Protein AF-A0A812IFV8-F1 (afdb_monomer)

Radius of gyration: 37.27 Å; Cα contacts (8 Å, |Δi|>4): 83; chains: 1; bounding box: 94×54×98 Å

Secondary structure (DSSP, 8-state):
-HHHHHHHHHHHHHHHHHHHHHHHHHHHHHHHHHHHHHHHHHHHHHHHHHHHHHHHHHHHHHHHHHHHHHHHHHHHHHHH-PPPTTTS-HHHHHHHHHHHHHHHHHHHHHHHHHHHHHHHHHHHHHHIIIII----PPPHHHHHHHS--THHHHTS-HHHHT--HHHHHHHHHHHHHHHHHHHTTS-----------S-------TTGGGTTPPP--------------HHHHHHHHHHHHHHHHHHHHHHHHHHHH-

pLDDT: mean 75.64, std 19.58, range [31.05, 96.69]

Foldseek 3Di:
DVVVVVVVVVVLLVVLLVVVVVVLVVLLVVLVVVLVVQQVVLVVVLVVLVVVLVVQLVVLVVVLVVLVVVLVVLVCCLPPVQDDPVPDPPVVSVVSNVVSVVSNVVSVVSNVVSVVSNVVSVVVSVCCVPPPSDRPDDDPVSVVSSPDDSVVLVVDDPVSSRDDPVVVVVVVVVCVVVVVVVCVVDDDDDDDDDDDPDPDPDDDDPVVVVPPDDDDDDDDDDDDDPPPPVVVVVVVVVVVVVVVVVVVVVVVVVVVVD

Sequence (258 aa):
MEFLAAGVGAGLLNYNRKNFMFDKEQYRERAYFSQEMKVSKYELYREDIKDLMDLTVSKMDVYMVINVLQLLFCVMLFTEGMPKPRTTPLWLHWILAASSGSAVLYFVLSIWLGMHASIAAHSFGVRLLTQFVRLPVPNLQQIHTAAAKAKDYEALSLTDMLRIPVLQQQFRKLTATLGNLSFENRAEDTTGLDDSFLPEVYVPSLEETAALRPCTETGARFVASRSFDWMFFVSRHIQLYRELQANWQAWVLFALVY

Structure (mmCIF, N/CA/C/O backbone):
data_AF-A0A812IFV8-F1
#
_entry.id   AF-A0A812IFV8-F1
#
loop_
_atom_site.group_PDB
_atom_site.id
_atom_site.type_symbol
_atom_site.label_atom_id
_atom_site.label_alt_id
_atom_site.label_comp_id
_atom_site.label_asym_id
_atom_site.label_entity_id
_atom_site.label_seq_id
_atom_site.pdbx_PDB_ins_code
_atom_site.Cartn_x
_atom_site.Cartn_y
_atom_site.Cartn_z
_atom_site.occupancy
_atom_site.B_iso_or_equiv
_atom_site.auth_seq_id
_atom_site.auth_comp_id
_atom_site.auth_asym_id
_atom_site.auth_atom_id
_atom_site.pdbx_PDB_model_num
ATOM 1 N N . MET A 1 1 ? -54.825 -4.359 54.520 1.00 51.94 1 MET A N 1
ATOM 2 C CA . MET A 1 1 ? -53.933 -3.334 53.929 1.00 51.94 1 MET A CA 1
ATOM 3 C C . MET A 1 1 ? -52.544 -3.887 53.601 1.00 51.94 1 MET A C 1
ATOM 5 O O . MET A 1 1 ? -52.026 -3.538 52.552 1.00 51.94 1 MET A O 1
ATOM 9 N N . GLU A 1 2 ? -51.969 -4.802 54.393 1.00 47.66 2 GLU A N 1
ATOM 10 C CA . GLU A 1 2 ? -50.615 -5.338 54.122 1.00 47.66 2 GLU A CA 1
ATOM 11 C C . GLU A 1 2 ? -50.492 -6.218 52.860 1.00 47.66 2 GLU A C 1
ATOM 13 O O . GLU A 1 2 ? -49.498 -6.130 52.145 1.00 47.66 2 GLU A O 1
ATOM 18 N N . PHE A 1 3 ? -51.529 -6.982 52.492 1.00 51.59 3 PHE A N 1
ATOM 19 C CA . PHE A 1 3 ? -51.512 -7.801 51.266 1.00 51.59 3 PHE A CA 1
ATOM 20 C C . PHE A 1 3 ? -51.517 -6.983 49.960 1.00 51.59 3 PHE A C 1
ATOM 22 O O . PHE A 1 3 ? -50.955 -7.423 48.959 1.00 51.59 3 PHE A O 1
ATOM 29 N N . LEU A 1 4 ? -52.098 -5.775 49.963 1.00 54.66 4 LEU A N 1
ATOM 30 C CA . LEU A 1 4 ? -52.067 -4.875 48.801 1.00 54.66 4 LEU A CA 1
ATOM 31 C C . LEU A 1 4 ? -50.695 -4.206 48.646 1.00 54.66 4 LEU A C 1
ATOM 33 O O . LEU A 1 4 ? -50.196 -4.090 47.529 1.00 54.66 4 LEU A O 1
ATOM 37 N N . ALA A 1 5 ? -50.052 -3.835 49.757 1.00 57.53 5 ALA A N 1
ATOM 38 C CA . ALA A 1 5 ? -48.701 -3.275 49.743 1.00 57.53 5 ALA A CA 1
ATOM 39 C C . ALA A 1 5 ? -47.662 -4.293 49.232 1.00 57.53 5 ALA A C 1
ATOM 41 O O . ALA A 1 5 ? -46.805 -3.942 48.420 1.00 57.53 5 ALA A O 1
ATOM 42 N N . ALA A 1 6 ? -47.786 -5.565 49.630 1.00 59.19 6 ALA A N 1
ATOM 43 C CA . ALA A 1 6 ? -46.912 -6.640 49.156 1.00 59.19 6 ALA A CA 1
ATOM 44 C C . ALA A 1 6 ? -47.054 -6.900 47.640 1.00 59.19 6 ALA A C 1
ATOM 46 O O . ALA A 1 6 ? -46.050 -7.065 46.945 1.00 59.19 6 ALA A O 1
ATOM 47 N N . GLY A 1 7 ? -48.283 -6.873 47.105 1.00 63.25 7 GLY A N 1
ATOM 48 C CA . GLY A 1 7 ? -48.540 -7.048 45.669 1.00 63.25 7 GLY A CA 1
ATOM 49 C C . GLY A 1 7 ? -47.989 -5.906 44.804 1.00 63.25 7 GLY A C 1
ATOM 50 O O . GLY A 1 7 ? -47.388 -6.154 43.757 1.00 63.25 7 GLY A O 1
ATOM 51 N N . VAL A 1 8 ? -48.123 -4.657 45.265 1.00 68.00 8 VAL A N 1
ATOM 52 C CA . VAL A 1 8 ? -47.574 -3.475 44.572 1.00 68.00 8 VAL A CA 1
ATOM 53 C C . VAL A 1 8 ? -46.041 -3.469 44.619 1.00 68.00 8 VAL A C 1
ATOM 55 O O . VAL A 1 8 ? -45.400 -3.201 43.602 1.00 68.00 8 VAL A O 1
ATOM 58 N N . GLY A 1 9 ? -45.440 -3.840 45.756 1.00 69.50 9 GLY A N 1
ATOM 59 C CA . GLY A 1 9 ? -43.985 -3.959 45.896 1.00 69.50 9 GLY A CA 1
ATOM 60 C C . GLY A 1 9 ? -43.378 -5.029 44.980 1.00 69.50 9 GLY A C 1
ATOM 61 O O . GLY A 1 9 ? -42.390 -4.769 44.291 1.00 69.50 9 GLY A O 1
ATOM 62 N N . ALA A 1 10 ? -44.008 -6.204 44.893 1.00 73.81 10 ALA A N 1
ATOM 63 C CA . ALA A 1 10 ? -43.576 -7.270 43.987 1.00 73.81 10 ALA A CA 1
ATOM 64 C C . ALA A 1 10 ? -43.695 -6.869 42.503 1.00 73.81 10 ALA A C 1
ATOM 66 O O . ALA A 1 10 ? -42.818 -7.192 41.696 1.00 73.81 10 ALA A O 1
ATOM 67 N N . GLY A 1 11 ? -44.748 -6.127 42.141 1.00 79.00 11 GLY A N 1
ATOM 68 C CA . GLY A 1 11 ? -44.934 -5.593 40.790 1.00 79.00 11 GLY A CA 1
ATOM 69 C C . GLY A 1 11 ? -43.858 -4.577 40.390 1.00 79.00 11 GLY A C 1
ATOM 70 O O . GLY A 1 11 ? -43.295 -4.679 39.297 1.00 79.00 11 GLY A O 1
ATOM 71 N N . LEU A 1 12 ? -43.518 -3.647 41.289 1.00 77.31 12 LEU A N 1
ATOM 72 C CA . LEU A 1 12 ? -42.479 -2.632 41.064 1.00 77.31 12 LEU A CA 1
ATOM 73 C C . LEU A 1 12 ? -41.084 -3.249 40.894 1.00 77.31 12 LEU A C 1
ATOM 75 O O . LEU A 1 12 ? -40.346 -2.866 39.985 1.00 77.31 12 LEU A O 1
ATOM 79 N N . LEU A 1 13 ? -40.739 -4.248 41.710 1.00 80.94 13 LEU A N 1
ATOM 80 C CA . LEU A 1 13 ? -39.471 -4.973 41.581 1.00 80.94 13 LEU A CA 1
ATOM 81 C C . LEU A 1 13 ? -39.377 -5.735 40.252 1.00 80.94 13 LEU A C 1
ATOM 83 O O . LEU A 1 13 ? -38.337 -5.714 39.594 1.00 80.94 13 LEU A O 1
ATOM 87 N N . ASN A 1 14 ? -40.467 -6.375 39.817 1.00 83.69 14 ASN A N 1
ATOM 88 C CA . ASN A 1 14 ? -40.501 -7.080 38.534 1.00 83.69 14 ASN A CA 1
ATOM 89 C C . ASN A 1 14 ? -40.349 -6.107 37.351 1.00 83.69 14 ASN A C 1
ATOM 91 O O . ASN A 1 14 ? -39.604 -6.388 36.411 1.00 83.69 14 ASN A O 1
ATOM 95 N N . TYR A 1 15 ? -40.991 -4.939 37.426 1.00 84.38 15 TYR A N 1
ATOM 96 C CA . TYR A 1 15 ? -40.836 -3.875 36.436 1.00 84.38 15 TYR A CA 1
ATOM 97 C C . TYR A 1 15 ? -39.382 -3.386 36.339 1.00 84.38 15 TYR A C 1
ATOM 99 O O . TYR A 1 15 ? -38.802 -3.405 35.252 1.00 84.38 15 TYR A O 1
ATOM 107 N N . ASN 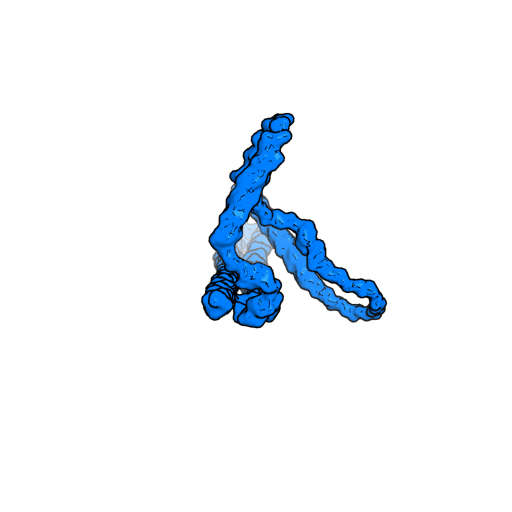A 1 16 ? -38.755 -3.039 37.468 1.00 84.38 16 ASN A N 1
ATOM 108 C CA . ASN A 1 16 ? -37.375 -2.544 37.481 1.00 84.38 16 ASN A CA 1
ATOM 109 C C . ASN A 1 16 ? -36.371 -3.597 37.008 1.00 84.38 16 ASN A C 1
ATOM 111 O O . ASN A 1 16 ? -35.454 -3.276 36.252 1.00 84.38 16 ASN A O 1
ATOM 115 N N . ARG A 1 17 ? -36.572 -4.867 37.380 1.00 84.44 17 ARG A N 1
ATOM 116 C CA . ARG A 1 17 ? -35.750 -5.976 36.88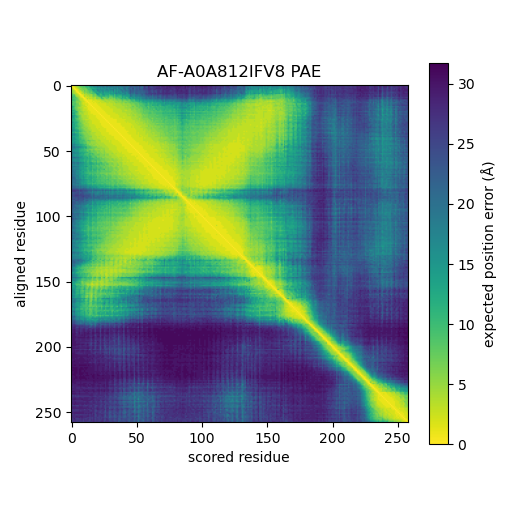2 1.00 84.44 17 ARG A CA 1
ATOM 117 C C . ARG A 1 17 ? -35.870 -6.135 35.367 1.00 84.44 17 ARG A C 1
ATOM 119 O O . ARG A 1 17 ? -34.855 -6.311 34.701 1.00 84.44 17 ARG A O 1
ATOM 126 N N . LYS A 1 18 ? -37.085 -6.069 34.810 1.00 86.81 18 LYS A N 1
ATOM 127 C CA . LYS A 1 18 ? -37.299 -6.136 33.353 1.00 86.81 18 LYS A CA 1
ATOM 128 C C . LYS A 1 18 ? -36.655 -4.955 32.630 1.00 86.81 18 LYS A C 1
ATOM 130 O O . LYS A 1 18 ? -35.997 -5.176 31.619 1.00 86.81 18 LYS A O 1
ATOM 135 N N . ASN A 1 19 ? -36.783 -3.740 33.167 1.00 86.38 19 ASN A N 1
ATOM 136 C CA . ASN A 1 19 ? -36.158 -2.556 32.578 1.00 86.38 19 ASN A CA 1
ATOM 137 C C . ASN A 1 19 ? -34.628 -2.657 32.593 1.00 86.38 19 ASN A C 1
ATOM 139 O O . ASN A 1 19 ? -33.988 -2.409 31.581 1.00 86.38 19 ASN A O 1
ATOM 143 N N . PHE A 1 20 ? -34.042 -3.109 33.704 1.00 85.62 20 PHE A N 1
ATOM 144 C CA . PHE A 1 20 ? -32.600 -3.342 33.781 1.00 85.62 20 PHE A CA 1
ATOM 145 C C . PHE A 1 20 ? -32.120 -4.364 32.744 1.00 85.62 20 PHE A C 1
ATOM 147 O O . PHE A 1 20 ? -31.100 -4.152 32.091 1.00 85.62 20 PHE A O 1
ATOM 154 N N . MET A 1 21 ? -32.850 -5.471 32.576 1.00 86.94 21 MET A N 1
ATOM 155 C CA . MET A 1 21 ? -32.509 -6.484 31.572 1.00 86.94 21 MET A CA 1
ATOM 156 C C . MET A 1 21 ? -32.595 -5.927 30.150 1.00 86.94 21 MET A C 1
ATOM 158 O O . MET A 1 21 ? -31.712 -6.206 29.344 1.00 86.94 21 MET A O 1
ATOM 162 N N . PHE A 1 22 ? -33.606 -5.105 29.868 1.00 89.50 22 PHE A N 1
ATOM 163 C CA . PHE A 1 22 ? -33.758 -4.421 28.587 1.00 89.50 22 PHE A CA 1
ATOM 164 C C . PHE A 1 22 ? -32.599 -3.449 28.309 1.00 89.50 22 PHE A C 1
ATOM 166 O O . PHE A 1 22 ? -31.978 -3.516 27.249 1.00 89.50 22 PHE A O 1
ATOM 173 N N . ASP A 1 23 ? -32.224 -2.616 29.284 1.00 87.94 23 ASP A N 1
ATOM 174 C CA . ASP A 1 23 ? -31.087 -1.692 29.156 1.00 87.94 23 ASP A CA 1
ATOM 175 C C . ASP A 1 23 ? -29.765 -2.450 28.924 1.00 87.94 23 ASP A C 1
ATOM 177 O O . ASP A 1 23 ? -28.920 -2.046 28.117 1.00 87.94 23 ASP A O 1
ATOM 181 N N . LYS A 1 24 ? -29.578 -3.589 29.605 1.00 87.31 24 LYS A N 1
ATOM 182 C CA . LYS A 1 24 ? -28.405 -4.459 29.423 1.00 87.31 24 LYS A CA 1
ATOM 183 C C . LYS A 1 24 ? -28.374 -5.128 28.053 1.00 87.31 24 LYS A C 1
ATOM 185 O O . LYS A 1 24 ? -27.292 -5.263 27.480 1.00 87.31 24 LYS A O 1
ATOM 190 N N . GLU A 1 25 ? -29.523 -5.528 27.521 1.00 89.38 25 GLU A N 1
ATOM 191 C CA . GLU A 1 25 ? -29.633 -6.071 26.168 1.00 89.38 25 GLU A CA 1
ATOM 192 C C . GLU A 1 25 ? -29.242 -5.029 25.113 1.00 89.38 25 GLU A C 1
ATOM 194 O O . GLU A 1 25 ? -28.396 -5.321 24.266 1.00 89.38 25 GLU A O 1
ATOM 199 N N . GLN A 1 26 ? -29.719 -3.787 25.244 1.00 90.50 26 GLN A N 1
ATOM 200 C CA . GLN A 1 26 ? -29.304 -2.686 24.367 1.00 90.50 26 GLN A CA 1
ATOM 201 C C . GLN A 1 26 ? -27.802 -2.389 24.459 1.00 90.50 26 GLN A C 1
ATOM 203 O O . GLN A 1 26 ? -27.147 -2.132 23.447 1.00 90.50 26 GLN A O 1
ATOM 208 N N . TYR A 1 27 ? -27.227 -2.417 25.666 1.00 88.69 27 TYR A N 1
ATOM 209 C CA . TYR A 1 27 ? -25.784 -2.232 25.840 1.00 88.69 27 TYR A CA 1
ATOM 210 C C . TYR A 1 27 ? -24.984 -3.335 25.135 1.00 88.69 27 TYR A C 1
ATOM 212 O O . TYR A 1 27 ? -23.992 -3.051 24.460 1.00 88.69 27 TYR A O 1
ATOM 220 N N . ARG A 1 28 ? -25.437 -4.588 25.253 1.00 87.62 28 ARG A N 1
ATOM 221 C CA . ARG A 1 28 ? -24.835 -5.739 24.573 1.00 87.62 28 ARG A CA 1
ATOM 222 C C . ARG A 1 28 ? -24.892 -5.579 23.051 1.00 87.62 28 ARG A C 1
ATOM 224 O O . ARG A 1 28 ? -23.875 -5.782 22.395 1.00 87.62 28 ARG A O 1
ATOM 231 N N . GLU A 1 29 ? -26.033 -5.177 22.494 1.00 91.62 29 GLU A N 1
ATOM 232 C CA . GLU A 1 29 ? -26.167 -4.901 21.055 1.00 91.62 29 GLU A CA 1
ATOM 233 C C . GLU A 1 29 ? -25.214 -3.797 20.591 1.00 91.62 29 GLU A C 1
ATOM 235 O O . GLU A 1 29 ? -24.474 -3.986 19.627 1.00 91.62 29 GLU A O 1
ATOM 240 N N . ARG A 1 30 ? -25.137 -2.674 21.318 1.00 91.12 30 ARG A N 1
ATOM 241 C CA . ARG A 1 30 ? -24.173 -1.600 21.014 1.00 91.12 30 ARG A CA 1
ATOM 242 C C . ARG A 1 30 ? -22.726 -2.092 21.043 1.00 91.12 30 ARG A C 1
ATOM 244 O O . ARG A 1 30 ? -21.924 -1.672 20.209 1.00 91.12 30 ARG A O 1
ATOM 251 N N . ALA A 1 31 ? -22.380 -2.974 21.982 1.00 88.62 31 ALA A N 1
ATOM 252 C CA . ALA A 1 31 ? -21.048 -3.564 22.056 1.00 88.62 31 ALA A CA 1
ATOM 253 C C . ALA A 1 31 ? -20.747 -4.454 20.836 1.00 88.62 31 ALA A C 1
ATOM 255 O O . ALA A 1 31 ? -19.646 -4.366 20.288 1.00 88.62 31 ALA A O 1
ATOM 256 N N . TYR A 1 32 ? -21.721 -5.247 20.371 1.00 90.50 32 TYR A N 1
ATOM 257 C CA . TYR A 1 32 ? -21.589 -6.029 19.138 1.00 90.50 32 TYR A CA 1
ATOM 258 C C . TYR A 1 32 ? -21.419 -5.136 17.909 1.00 90.50 32 TYR A C 1
ATOM 260 O O . TYR A 1 32 ? -20.455 -5.329 17.173 1.00 90.50 32 TYR A O 1
ATOM 268 N N . PHE A 1 33 ? -22.254 -4.106 17.746 1.00 93.44 33 PHE A N 1
ATOM 269 C CA . PHE A 1 33 ? -22.117 -3.152 16.640 1.00 93.44 33 PHE A CA 1
ATOM 270 C C . PHE A 1 33 ? -20.767 -2.426 16.657 1.00 93.44 33 PHE A C 1
ATOM 272 O O . PHE A 1 33 ? -20.126 -2.265 15.621 1.00 93.44 33 PHE A O 1
ATOM 279 N N . SER A 1 34 ? -20.278 -2.024 17.835 1.00 90.31 34 SER A N 1
ATOM 280 C CA . SER A 1 34 ? -18.948 -1.413 17.954 1.00 90.31 34 SER A CA 1
ATOM 281 C C . SER A 1 34 ? -17.838 -2.372 17.516 1.00 90.31 34 SER A C 1
ATOM 283 O O . SER A 1 34 ? -16.873 -1.956 16.873 1.00 90.31 34 SER A O 1
ATOM 285 N N . GLN A 1 35 ? -17.962 -3.657 17.851 1.00 91.31 35 GLN A N 1
ATOM 286 C CA . GLN A 1 35 ? -16.998 -4.673 17.446 1.00 91.31 35 GLN A CA 1
ATOM 287 C C . GLN A 1 35 ? -17.065 -4.952 15.939 1.00 91.31 35 GLN A C 1
ATOM 289 O O . GLN A 1 35 ? -16.020 -5.066 15.301 1.00 91.31 35 GLN A O 1
ATOM 294 N N . GLU A 1 36 ? -18.264 -4.993 15.366 1.00 93.44 36 GLU A N 1
ATOM 295 C CA . GLU A 1 36 ? -18.489 -5.143 13.928 1.00 93.44 36 GLU A CA 1
ATOM 296 C C . GLU A 1 36 ? -17.885 -3.974 13.138 1.00 93.44 36 GLU A C 1
ATOM 298 O O . GLU A 1 36 ? -17.104 -4.198 12.213 1.00 93.44 36 GLU A O 1
ATOM 303 N N . MET A 1 37 ? -18.114 -2.727 13.570 1.00 93.38 37 MET A N 1
ATOM 304 C CA . MET A 1 37 ? -17.484 -1.552 12.952 1.00 93.38 37 MET A CA 1
ATOM 305 C C . MET A 1 37 ? -15.954 -1.609 13.007 1.00 93.38 37 MET A C 1
ATOM 307 O O . MET A 1 37 ? -15.284 -1.200 12.057 1.00 93.38 37 MET A O 1
ATOM 311 N N . LYS A 1 38 ? -15.375 -2.122 14.103 1.00 91.38 38 LYS A N 1
ATOM 312 C CA . LYS A 1 38 ? -13.922 -2.325 14.182 1.00 91.38 38 LYS A CA 1
ATOM 313 C C . LYS A 1 38 ? -13.472 -3.341 13.141 1.00 91.38 38 LYS A C 1
ATOM 315 O O . LYS A 1 38 ? -12.541 -3.041 12.407 1.00 91.38 38 LYS A O 1
ATOM 320 N N . VAL A 1 39 ? -14.119 -4.504 13.052 1.00 92.88 39 VAL A N 1
ATOM 321 C CA . VAL A 1 39 ? -13.767 -5.538 12.063 1.00 92.88 39 VAL A CA 1
ATOM 322 C C . VAL A 1 39 ? -13.850 -4.984 10.640 1.00 92.88 39 VAL A C 1
ATOM 324 O O . VAL A 1 39 ? -12.860 -5.072 9.918 1.00 92.88 39 VAL A O 1
ATOM 327 N N . SER A 1 40 ? -14.947 -4.308 10.288 1.00 94.06 40 SER A N 1
ATOM 328 C CA . SER A 1 40 ? -15.123 -3.677 8.972 1.00 94.06 40 SER A CA 1
ATOM 329 C C . SER A 1 40 ? -14.022 -2.651 8.659 1.00 94.06 40 SER A C 1
ATOM 331 O O . SER A 1 40 ? -13.452 -2.649 7.569 1.00 94.06 40 SER A O 1
ATOM 333 N N . LYS A 1 41 ? -13.611 -1.836 9.641 1.00 92.69 41 LYS A N 1
ATOM 334 C CA . LYS A 1 41 ? -12.470 -0.918 9.478 1.00 92.69 41 LYS A CA 1
ATOM 335 C C . LYS A 1 41 ? -11.162 -1.655 9.162 1.00 92.69 41 LYS A C 1
ATOM 337 O O . LYS A 1 41 ? -10.363 -1.171 8.362 1.00 92.69 41 LYS A O 1
ATOM 342 N N . TYR A 1 42 ? -10.915 -2.798 9.799 1.00 92.19 42 TYR A N 1
ATOM 343 C CA . TYR A 1 42 ? -9.723 -3.599 9.515 1.00 92.19 42 TYR A CA 1
ATOM 344 C C . TYR A 1 42 ? -9.788 -4.276 8.146 1.00 92.19 42 TYR A C 1
ATOM 346 O O . TYR A 1 42 ? -8.744 -4.438 7.522 1.00 92.19 42 TYR A O 1
ATOM 354 N N . GLU A 1 43 ? -10.971 -4.653 7.665 1.00 92.88 43 GLU A N 1
ATOM 355 C CA . GLU A 1 43 ? -11.152 -5.174 6.305 1.00 92.88 43 GLU A CA 1
ATOM 356 C C . GLU A 1 43 ? -10.802 -4.116 5.257 1.00 92.88 43 GLU A C 1
ATOM 358 O O . GLU A 1 43 ? -9.949 -4.381 4.410 1.00 92.88 43 GLU A O 1
ATOM 363 N N . LEU A 1 44 ? -11.334 -2.897 5.405 1.00 94.38 44 LEU A N 1
ATOM 364 C CA . LEU A 1 44 ? -10.983 -1.753 4.554 1.00 94.38 44 LEU A CA 1
ATOM 365 C C . LEU A 1 44 ? -9.472 -1.487 4.549 1.00 94.38 44 LEU A C 1
ATOM 367 O O . LEU A 1 44 ? -8.875 -1.274 3.501 1.00 94.38 44 LEU A O 1
ATOM 371 N N . TYR A 1 45 ? -8.819 -1.566 5.712 1.00 93.69 45 TYR A N 1
ATOM 372 C CA . TYR A 1 45 ? -7.370 -1.371 5.794 1.00 93.69 45 TYR A CA 1
ATOM 373 C C . TYR A 1 45 ? -6.570 -2.452 5.044 1.00 93.69 45 TYR A C 1
ATOM 375 O O . TYR A 1 45 ? -5.492 -2.180 4.519 1.00 93.69 45 TYR A O 1
ATOM 383 N N . ARG A 1 46 ? -7.072 -3.692 4.979 1.00 93.81 46 ARG A N 1
ATOM 384 C CA . ARG A 1 46 ? -6.417 -4.767 4.210 1.00 93.81 46 ARG A CA 1
ATOM 385 C C . ARG A 1 46 ? -6.544 -4.559 2.714 1.00 93.81 46 ARG A C 1
ATOM 387 O O . ARG A 1 46 ? -5.615 -4.925 1.999 1.00 93.81 46 ARG A O 1
ATOM 394 N N . GLU A 1 47 ? -7.689 -4.065 2.269 1.00 95.56 47 GLU A N 1
ATOM 395 C CA . GLU A 1 47 ? -7.934 -3.728 0.870 1.00 95.56 47 GLU A CA 1
ATOM 396 C C . GLU A 1 47 ? -7.016 -2.583 0.436 1.00 95.56 47 GLU A C 1
ATOM 398 O O . GLU A 1 47 ? -6.220 -2.766 -0.476 1.00 95.56 47 GLU A O 1
ATOM 403 N N . ASP A 1 48 ? -6.961 -1.503 1.216 1.00 95.56 48 ASP A N 1
ATOM 404 C CA . ASP A 1 48 ? -6.103 -0.344 0.935 1.00 95.56 48 ASP A CA 1
ATOM 405 C C . ASP A 1 48 ? -4.606 -0.713 0.824 1.00 95.56 48 ASP A C 1
ATOM 407 O O . ASP A 1 48 ? -3.899 -0.276 -0.084 1.00 95.56 48 ASP A O 1
ATOM 411 N N . ILE A 1 49 ? -4.099 -1.605 1.692 1.00 93.50 49 ILE A N 1
ATOM 412 C CA . ILE A 1 49 ? -2.709 -2.090 1.575 1.00 93.50 49 ILE A CA 1
ATOM 413 C C . ILE A 1 49 ? -2.488 -2.883 0.279 1.00 93.50 49 ILE A C 1
ATOM 415 O O . ILE A 1 49 ? -1.405 -2.793 -0.310 1.00 93.50 49 ILE A O 1
ATOM 419 N N . LYS A 1 50 ? -3.464 -3.694 -0.145 1.00 94.06 50 LYS A N 1
ATOM 420 C CA . LYS A 1 50 ? -3.353 -4.458 -1.395 1.00 94.06 50 LYS A CA 1
ATOM 421 C C . LYS A 1 50 ? -3.351 -3.519 -2.592 1.00 94.06 50 LYS A C 1
ATOM 423 O O . LYS A 1 50 ? -2.479 -3.668 -3.442 1.00 94.06 50 LYS A O 1
ATOM 428 N N . ASP A 1 51 ? -4.237 -2.534 -2.604 1.00 95.69 51 ASP A N 1
ATOM 429 C CA . ASP A 1 51 ? -4.365 -1.579 -3.703 1.00 95.69 51 ASP A CA 1
ATOM 430 C C . ASP A 1 51 ? -3.106 -0.713 -3.843 1.00 95.69 51 ASP A C 1
ATOM 432 O O . ASP A 1 51 ? -2.580 -0.536 -4.944 1.00 95.69 51 ASP A O 1
ATOM 436 N N . LEU A 1 52 ? -2.539 -0.244 -2.724 1.00 92.94 52 LEU A N 1
ATOM 437 C CA . LEU A 1 52 ? -1.281 0.511 -2.727 1.00 92.94 52 LEU A CA 1
ATOM 438 C C . LEU A 1 52 ? -0.106 -0.313 -3.284 1.00 92.94 52 LEU A C 1
ATOM 440 O O . LEU A 1 52 ? 0.761 0.206 -4.000 1.00 92.94 52 LEU A O 1
ATOM 444 N N . MET A 1 53 ? -0.061 -1.600 -2.939 1.00 93.56 53 MET A N 1
ATOM 445 C CA . MET A 1 53 ? 0.957 -2.527 -3.428 1.00 93.56 53 MET A CA 1
ATOM 446 C C . MET A 1 53 ? 0.803 -2.807 -4.918 1.00 93.56 53 MET A C 1
ATOM 448 O O . MET A 1 53 ? 1.787 -2.708 -5.654 1.00 93.56 53 MET A O 1
ATOM 452 N N . ASP A 1 54 ? -0.416 -3.096 -5.361 1.00 94.56 54 ASP A N 1
ATOM 453 C CA . ASP A 1 54 ? -0.721 -3.399 -6.757 1.00 94.56 54 ASP A CA 1
ATOM 454 C C . ASP A 1 54 ? -0.420 -2.202 -7.669 1.00 94.56 54 ASP A C 1
ATOM 456 O O . ASP A 1 54 ? 0.232 -2.340 -8.706 1.00 94.56 54 ASP A O 1
ATOM 460 N N . LEU A 1 55 ? -0.748 -0.987 -7.214 1.00 94.88 55 LEU A N 1
ATOM 461 C CA . LEU A 1 55 ? -0.392 0.246 -7.915 1.00 94.88 55 LEU A CA 1
ATOM 462 C C . LEU A 1 55 ? 1.128 0.406 -8.082 1.00 94.88 55 LEU A C 1
ATOM 464 O O . LEU A 1 55 ? 1.603 0.828 -9.139 1.00 94.88 55 LEU A O 1
ATOM 468 N N . THR A 1 56 ? 1.903 0.080 -7.045 1.00 93.06 56 THR A N 1
ATOM 469 C CA . THR A 1 56 ? 3.369 0.216 -7.066 1.00 93.06 56 THR A CA 1
ATOM 470 C C . THR A 1 56 ? 4.007 -0.785 -8.027 1.00 93.06 56 THR A C 1
ATOM 472 O O . THR A 1 56 ? 4.902 -0.420 -8.793 1.00 93.06 56 THR A O 1
ATOM 475 N N . VAL A 1 57 ? 3.529 -2.028 -8.010 1.00 94.50 57 VAL A N 1
ATOM 476 C CA . VAL A 1 57 ? 3.999 -3.108 -8.889 1.00 94.50 57 VAL A CA 1
ATOM 477 C C . VAL A 1 57 ? 3.667 -2.786 -10.340 1.00 94.50 57 VAL A C 1
ATOM 479 O O . VAL A 1 57 ? 4.571 -2.721 -11.171 1.00 94.50 57 VAL A O 1
ATOM 482 N N . SER A 1 58 ? 2.404 -2.454 -10.615 1.00 94.38 58 SER A N 1
ATOM 483 C CA . SER A 1 58 ? 1.933 -2.081 -11.951 1.00 94.38 58 SER A CA 1
ATOM 484 C C . SER A 1 58 ? 2.748 -0.925 -12.542 1.00 94.38 58 SER A C 1
ATOM 486 O O . SER A 1 58 ? 3.198 -0.976 -13.689 1.00 94.38 58 SER A O 1
ATOM 488 N N . LYS A 1 59 ? 3.048 0.099 -11.733 1.00 93.38 59 LYS A N 1
ATOM 489 C CA . LYS A 1 59 ? 3.882 1.226 -12.164 1.00 93.38 59 LYS A CA 1
ATOM 490 C C . LYS A 1 59 ? 5.322 0.809 -12.486 1.00 93.38 59 LYS A C 1
ATOM 492 O O . LYS A 1 59 ? 5.888 1.301 -13.463 1.00 93.38 59 LYS A O 1
ATOM 497 N N . MET A 1 60 ? 5.919 -0.073 -11.684 1.00 94.00 60 MET A N 1
ATOM 498 C CA . MET A 1 60 ? 7.294 -0.525 -11.913 1.00 94.00 60 MET A CA 1
ATOM 499 C C . MET A 1 60 ? 7.406 -1.426 -13.150 1.00 94.00 60 MET A C 1
ATOM 501 O O . MET A 1 60 ? 8.374 -1.310 -13.906 1.00 94.00 60 MET A O 1
ATOM 505 N N . ASP A 1 61 ? 6.385 -2.237 -13.421 1.00 93.06 61 ASP A N 1
ATOM 506 C CA . ASP A 1 61 ? 6.324 -3.080 -14.615 1.00 93.06 61 ASP A CA 1
ATOM 507 C C . ASP A 1 61 ? 6.251 -2.238 -15.900 1.00 93.06 61 ASP A C 1
ATOM 509 O O . ASP A 1 61 ? 6.963 -2.521 -16.868 1.00 93.06 61 ASP A O 1
ATOM 513 N N . VAL A 1 62 ? 5.486 -1.137 -15.900 1.00 93.81 62 VAL A N 1
ATOM 514 C CA . VAL A 1 62 ? 5.448 -0.192 -17.035 1.00 93.81 62 VAL A CA 1
ATOM 515 C C . VAL A 1 62 ? 6.830 0.416 -17.303 1.00 93.81 62 VAL A C 1
ATOM 517 O O . VAL A 1 62 ? 7.260 0.487 -18.458 1.00 93.81 62 VAL A O 1
ATOM 520 N N . TYR A 1 63 ? 7.564 0.815 -16.258 1.00 92.38 63 TYR A N 1
ATOM 521 C CA . TYR A 1 63 ? 8.928 1.331 -16.420 1.00 92.38 63 TYR A CA 1
ATOM 522 C C . TYR A 1 63 ? 9.891 0.276 -16.957 1.00 92.38 63 TYR A C 1
ATOM 524 O O . TYR A 1 63 ? 10.726 0.583 -17.811 1.00 92.38 63 TYR A O 1
ATOM 532 N N . MET A 1 64 ? 9.760 -0.972 -16.511 1.00 94.44 64 MET A N 1
ATOM 533 C CA . MET A 1 64 ? 10.573 -2.074 -17.016 1.00 94.44 64 MET A CA 1
ATOM 534 C C . MET A 1 64 ? 10.360 -2.287 -18.522 1.00 94.44 64 MET A C 1
ATOM 536 O O . MET A 1 64 ? 11.341 -2.404 -19.255 1.00 94.44 64 MET A O 1
ATOM 540 N N . VAL A 1 65 ? 9.113 -2.258 -19.006 1.00 95.62 65 VAL A N 1
ATOM 541 C CA . VAL A 1 65 ? 8.803 -2.399 -20.442 1.00 95.62 65 VAL A CA 1
ATOM 542 C C . VAL A 1 65 ? 9.443 -1.281 -21.270 1.00 95.62 65 VAL A C 1
ATOM 544 O O . VAL A 1 65 ? 10.071 -1.558 -22.294 1.00 95.62 65 VAL A O 1
ATOM 547 N N . ILE A 1 66 ? 9.345 -0.027 -20.818 1.00 95.81 66 ILE A N 1
ATOM 548 C CA . ILE A 1 66 ? 9.950 1.119 -21.519 1.00 95.81 66 ILE A CA 1
ATOM 549 C C . ILE A 1 66 ? 11.478 0.974 -21.579 1.00 95.81 66 ILE A C 1
ATOM 551 O O . ILE A 1 66 ? 12.070 1.165 -22.644 1.00 95.81 66 ILE A O 1
ATOM 555 N N . ASN A 1 67 ? 12.113 0.577 -20.473 1.00 95.62 67 ASN A N 1
ATOM 556 C CA . ASN A 1 67 ? 13.561 0.361 -20.426 1.00 95.62 67 ASN A CA 1
ATOM 557 C C . ASN A 1 67 ? 14.013 -0.763 -21.375 1.00 95.62 67 ASN A C 1
ATOM 559 O O . ASN A 1 67 ? 15.058 -0.637 -22.009 1.00 95.62 67 ASN A O 1
ATOM 563 N N . VAL A 1 68 ? 13.231 -1.840 -21.520 1.00 96.19 68 VAL A N 1
ATOM 564 C CA . VAL A 1 68 ? 13.538 -2.933 -22.462 1.00 96.19 68 VAL A CA 1
ATOM 565 C C . VAL A 1 68 ? 13.447 -2.459 -23.916 1.00 96.19 68 VAL A C 1
ATOM 567 O O . VAL A 1 68 ? 14.314 -2.794 -24.722 1.00 96.19 68 VAL A O 1
ATOM 570 N N . LEU A 1 69 ? 12.450 -1.641 -24.263 1.00 96.69 69 LEU A N 1
ATOM 571 C CA . LEU A 1 69 ? 12.337 -1.073 -25.613 1.00 96.69 69 LEU A CA 1
ATOM 572 C C . LEU A 1 69 ? 13.509 -0.136 -25.938 1.00 96.69 69 LEU A C 1
ATOM 574 O O . LEU A 1 69 ? 14.091 -0.223 -27.019 1.00 96.69 69 LEU A O 1
ATOM 578 N N . GLN A 1 70 ? 13.894 0.725 -24.996 1.00 95.19 70 GLN A N 1
ATOM 579 C CA . GLN A 1 70 ? 15.053 1.610 -25.157 1.00 95.19 70 GLN A CA 1
ATOM 580 C C . GLN A 1 70 ? 16.361 0.821 -25.279 1.00 95.19 70 GLN A C 1
ATOM 582 O O . GLN A 1 70 ? 17.181 1.123 -26.148 1.00 95.19 70 GLN A O 1
ATOM 587 N N . LEU A 1 71 ? 16.521 -0.237 -24.480 1.00 95.88 71 LEU A N 1
ATOM 588 C CA . LEU A 1 71 ? 17.655 -1.153 -24.573 1.00 95.88 71 LEU A CA 1
ATOM 589 C C . LEU A 1 71 ? 17.765 -1.764 -25.979 1.00 95.88 71 LEU A C 1
ATOM 591 O O . LEU A 1 71 ? 18.860 -1.786 -26.539 1.00 95.88 71 LEU A O 1
ATOM 595 N N . LEU A 1 72 ? 16.652 -2.204 -26.575 1.00 95.62 72 LEU A N 1
ATOM 596 C CA . LEU A 1 72 ? 16.644 -2.749 -27.938 1.00 95.62 72 LEU A CA 1
ATOM 597 C C . LEU A 1 72 ? 17.119 -1.721 -28.974 1.00 95.62 72 LEU A C 1
ATOM 599 O O . LEU A 1 72 ? 17.959 -2.056 -29.810 1.00 95.62 72 LEU A O 1
ATOM 603 N N . PHE A 1 73 ? 16.661 -0.467 -28.897 1.00 93.31 73 PHE A N 1
ATOM 604 C CA . PHE A 1 73 ? 17.142 0.591 -29.796 1.00 93.31 73 PHE A CA 1
ATOM 605 C C . PHE A 1 73 ? 18.638 0.879 -29.617 1.00 93.31 73 PHE A C 1
ATOM 607 O O . PHE A 1 73 ? 19.353 1.043 -30.607 1.00 93.31 73 PHE A O 1
ATOM 614 N N . CYS A 1 74 ? 19.143 0.879 -28.380 1.00 92.81 74 CYS A N 1
ATOM 615 C CA . CYS A 1 74 ? 20.575 1.035 -28.119 1.00 92.81 74 CYS A CA 1
ATOM 616 C C . CYS A 1 74 ? 21.405 -0.133 -28.666 1.00 92.81 74 CYS A C 1
ATOM 618 O O . CYS A 1 74 ? 22.487 0.094 -29.206 1.00 92.81 74 CYS A O 1
ATOM 620 N N . VAL A 1 75 ? 20.901 -1.368 -28.588 1.00 93.25 75 VAL A N 1
ATOM 621 C CA . VAL A 1 75 ? 21.570 -2.546 -29.167 1.00 93.25 75 VAL A CA 1
ATOM 622 C C . VAL A 1 75 ? 21.565 -2.501 -30.701 1.00 93.25 75 VAL A C 1
ATOM 624 O O . VAL A 1 75 ? 22.581 -2.825 -31.321 1.00 93.25 75 VAL A O 1
ATOM 627 N N . MET A 1 76 ? 20.476 -2.048 -31.334 1.00 92.75 76 MET A N 1
ATOM 628 C CA . MET A 1 76 ? 20.444 -1.836 -32.791 1.00 92.75 76 MET A CA 1
ATOM 629 C C . MET A 1 76 ? 21.456 -0.768 -33.226 1.00 92.75 76 MET A C 1
ATOM 631 O O . MET A 1 76 ? 22.241 -0.996 -34.145 1.00 92.75 76 MET A O 1
ATOM 635 N N . LEU A 1 77 ? 21.518 0.366 -32.517 1.00 90.38 77 LEU A N 1
ATOM 636 C CA . LEU A 1 77 ? 22.527 1.401 -32.770 1.00 90.38 77 LEU A CA 1
ATOM 637 C C . LEU A 1 77 ? 23.958 0.879 -32.582 1.00 90.38 77 LEU A C 1
ATOM 639 O O . LEU A 1 77 ? 24.854 1.274 -33.325 1.00 90.38 77 LEU A O 1
ATOM 643 N N . PHE A 1 78 ? 24.174 -0.035 -31.635 1.00 89.06 78 PHE A N 1
ATOM 644 C CA . PHE A 1 78 ? 25.484 -0.639 -31.407 1.00 89.06 78 PHE A CA 1
ATOM 645 C C . PHE A 1 78 ? 25.901 -1.611 -32.521 1.00 89.06 78 PHE A C 1
ATOM 647 O O . PHE A 1 78 ? 27.078 -1.683 -32.857 1.00 89.06 78 PHE A O 1
ATOM 654 N N . THR A 1 79 ? 24.963 -2.362 -33.099 1.00 88.81 79 THR A N 1
ATOM 655 C CA . THR A 1 79 ? 25.264 -3.406 -34.097 1.00 88.81 79 THR A CA 1
ATOM 656 C C . THR A 1 79 ? 25.287 -2.879 -35.531 1.00 88.81 79 THR A C 1
ATOM 658 O O . THR A 1 79 ? 26.183 -3.239 -36.293 1.00 88.81 79 THR A O 1
ATOM 661 N N . GLU A 1 80 ? 24.354 -1.999 -35.896 1.00 88.31 80 GLU A N 1
ATOM 662 C CA . GLU A 1 80 ? 24.208 -1.481 -37.267 1.00 88.31 80 GLU A CA 1
ATOM 663 C C . GLU A 1 80 ? 24.664 -0.023 -37.416 1.00 88.31 80 GLU A C 1
ATOM 665 O O . GLU A 1 80 ? 25.046 0.405 -38.506 1.00 88.31 80 GLU A O 1
ATOM 670 N N . GLY A 1 81 ? 24.660 0.749 -36.326 1.00 82.12 81 GLY A N 1
ATOM 671 C CA . GLY A 1 81 ? 24.989 2.178 -36.338 1.00 82.12 81 GLY A CA 1
ATOM 672 C C . GLY A 1 81 ? 26.487 2.493 -36.366 1.00 82.12 81 GLY A C 1
ATOM 673 O O . GLY A 1 81 ? 26.861 3.665 -36.453 1.00 82.12 81 GLY A O 1
ATOM 674 N N . MET A 1 82 ? 27.366 1.486 -36.302 1.00 81.75 82 MET A N 1
ATOM 675 C CA . MET A 1 82 ? 28.809 1.724 -36.300 1.00 81.75 82 MET A CA 1
ATOM 676 C C . MET A 1 82 ? 29.326 2.127 -37.693 1.00 81.75 82 MET A C 1
ATOM 678 O O . MET A 1 82 ? 29.202 1.359 -38.653 1.00 81.75 82 MET A O 1
ATOM 682 N N . PRO A 1 83 ? 29.971 3.303 -37.834 1.00 83.81 83 PRO A N 1
ATOM 683 C CA . PRO A 1 83 ? 30.538 3.727 -39.106 1.00 83.81 83 PRO A CA 1
ATOM 684 C C . PRO A 1 83 ? 31.704 2.820 -39.515 1.00 83.81 83 PRO A C 1
ATOM 686 O O . PRO A 1 83 ? 32.502 2.376 -38.685 1.00 83.81 83 PRO A O 1
ATOM 689 N N . LYS A 1 84 ? 31.825 2.560 -40.823 1.00 83.94 84 LYS A N 1
ATOM 690 C CA . LYS A 1 84 ? 32.882 1.701 -41.371 1.00 83.94 84 LYS A CA 1
ATOM 691 C C . LYS A 1 84 ? 34.267 2.284 -41.031 1.00 83.94 84 LYS A C 1
ATOM 693 O O . LYS A 1 84 ? 34.518 3.454 -41.334 1.00 83.94 84 LYS A O 1
ATOM 698 N N . PRO A 1 85 ? 35.212 1.468 -40.525 1.00 75.06 85 PRO A N 1
ATOM 699 C CA . PRO A 1 85 ? 36.508 1.936 -40.014 1.00 75.06 85 PRO A CA 1
ATOM 700 C C . PRO A 1 85 ? 37.417 2.571 -41.077 1.00 75.06 85 PRO A C 1
ATOM 702 O O . PRO A 1 85 ? 38.433 3.171 -40.748 1.00 75.06 85 PRO A O 1
ATOM 705 N N . ARG A 1 86 ? 37.063 2.461 -42.363 1.00 79.12 86 ARG A N 1
ATOM 706 C CA . ARG A 1 86 ? 37.811 3.063 -43.471 1.00 79.12 86 ARG A CA 1
ATOM 707 C C . ARG A 1 86 ? 37.517 4.557 -43.663 1.00 79.12 86 ARG A C 1
ATOM 709 O O . ARG A 1 86 ? 38.307 5.238 -44.305 1.00 79.12 86 ARG A O 1
ATOM 716 N N . THR A 1 87 ? 36.390 5.051 -43.148 1.00 87.12 87 THR A N 1
ATOM 717 C CA . THR A 1 87 ? 35.901 6.416 -43.420 1.00 87.12 87 THR A CA 1
ATOM 718 C C . THR A 1 87 ? 36.031 7.343 -42.210 1.00 87.12 87 THR A C 1
ATOM 720 O O . THR A 1 87 ? 36.159 8.551 -42.384 1.00 87.12 87 THR A O 1
ATOM 723 N N . THR A 1 88 ? 36.037 6.804 -40.988 1.00 87.75 88 THR A N 1
ATOM 724 C CA . THR A 1 88 ? 36.074 7.582 -39.737 1.00 87.75 88 THR A CA 1
ATOM 725 C C . THR A 1 88 ? 37.353 7.334 -38.933 1.00 87.75 88 THR A C 1
ATOM 727 O O . THR A 1 88 ? 37.825 6.198 -38.896 1.00 87.75 88 THR A O 1
ATOM 730 N N . PRO A 1 89 ? 37.902 8.350 -38.238 1.00 90.62 89 PRO A N 1
ATOM 731 C CA . PRO A 1 89 ? 39.088 8.172 -37.406 1.00 90.62 89 PRO A CA 1
ATOM 732 C C . PRO A 1 89 ? 38.813 7.240 -36.211 1.00 90.62 89 PRO A C 1
ATOM 734 O O . PRO A 1 89 ? 37.755 7.304 -35.585 1.00 90.62 89 PRO A O 1
ATOM 737 N N . LEU A 1 90 ? 39.794 6.398 -35.863 1.00 89.38 90 LEU A N 1
ATOM 738 C CA . LEU A 1 90 ? 39.681 5.350 -34.832 1.00 89.38 90 LEU A CA 1
ATOM 739 C C . LEU A 1 90 ? 39.263 5.869 -33.447 1.00 89.38 90 LEU A C 1
ATOM 741 O O . LEU A 1 90 ? 38.486 5.213 -32.763 1.00 89.38 90 LEU A O 1
ATOM 745 N N . TRP A 1 91 ? 39.744 7.042 -33.024 1.00 92.31 91 TRP A N 1
ATOM 746 C CA . TRP A 1 91 ? 39.417 7.594 -31.702 1.00 92.31 91 TRP A CA 1
ATOM 747 C C . TRP A 1 91 ? 37.917 7.892 -31.545 1.00 92.31 91 TRP A C 1
ATOM 749 O O . TRP A 1 91 ? 37.352 7.652 -30.481 1.00 92.31 91 TRP A O 1
ATOM 759 N N . LEU A 1 92 ? 37.252 8.339 -32.616 1.00 89.31 92 LEU A N 1
ATOM 760 C CA . LEU A 1 92 ? 35.815 8.620 -32.616 1.00 89.31 92 LEU A CA 1
ATOM 761 C C . LEU A 1 92 ? 35.000 7.328 -32.488 1.00 89.31 92 LEU A C 1
ATOM 763 O O . LEU A 1 92 ? 33.987 7.296 -31.793 1.00 89.31 92 LEU A O 1
ATOM 767 N N . HIS A 1 93 ? 35.478 6.253 -33.117 1.00 88.25 93 HIS A N 1
ATOM 768 C CA . HIS A 1 93 ? 34.865 4.931 -33.027 1.00 88.25 93 HIS A CA 1
ATOM 769 C C . HIS A 1 93 ? 34.880 4.402 -31.584 1.00 88.25 93 HIS A C 1
ATOM 771 O O . HIS A 1 93 ? 33.859 3.927 -31.096 1.00 88.25 93 HIS A O 1
ATOM 777 N N . TRP A 1 94 ? 35.998 4.563 -30.868 1.00 90.62 94 TRP A N 1
ATOM 778 C CA . TRP A 1 94 ? 36.098 4.175 -29.456 1.00 90.62 94 TRP A CA 1
ATOM 779 C C . TRP A 1 94 ? 35.173 4.980 -28.545 1.00 90.62 94 TRP A C 1
ATOM 781 O O . TRP A 1 94 ? 34.540 4.397 -27.670 1.00 90.62 94 TRP A O 1
ATOM 791 N N . ILE A 1 95 ? 35.055 6.294 -28.759 1.00 91.56 95 ILE A N 1
ATOM 792 C CA . ILE A 1 95 ? 34.149 7.140 -27.966 1.00 91.56 95 ILE A CA 1
ATOM 793 C C . ILE A 1 95 ? 32.689 6.725 -28.190 1.00 91.56 95 ILE A C 1
ATOM 795 O O . ILE A 1 95 ? 31.949 6.592 -27.217 1.00 91.56 95 ILE A O 1
ATOM 799 N N . LEU A 1 96 ? 32.287 6.469 -29.441 1.00 89.75 96 LEU A N 1
ATOM 800 C CA . LEU A 1 96 ? 30.933 6.010 -29.773 1.00 89.75 96 LEU A CA 1
ATOM 801 C C . LEU A 1 96 ? 30.636 4.617 -29.198 1.00 89.75 96 LEU A C 1
ATOM 803 O O . LEU A 1 96 ? 29.549 4.386 -28.667 1.00 89.75 96 LEU A O 1
ATOM 807 N N . ALA A 1 97 ? 31.598 3.694 -29.274 1.00 89.62 97 ALA A N 1
ATOM 808 C CA . ALA A 1 97 ? 31.465 2.363 -28.691 1.00 89.62 97 ALA A CA 1
ATOM 809 C C . ALA A 1 97 ? 31.372 2.426 -27.157 1.00 89.62 97 ALA A C 1
ATOM 811 O O . ALA A 1 97 ? 30.543 1.738 -26.564 1.00 89.62 97 ALA A O 1
ATOM 812 N N . ALA A 1 98 ? 32.171 3.284 -26.514 1.00 93.50 98 ALA A N 1
ATOM 813 C CA . ALA A 1 98 ? 32.154 3.472 -25.067 1.00 93.50 98 ALA A CA 1
ATOM 814 C C . ALA A 1 98 ? 30.849 4.118 -24.574 1.00 93.50 98 ALA A C 1
ATOM 816 O O . ALA A 1 98 ? 30.293 3.655 -23.579 1.00 93.50 98 ALA A O 1
ATOM 817 N N . SER A 1 99 ? 30.336 5.145 -25.263 1.00 94.56 99 SER A N 1
ATOM 818 C CA . SER A 1 99 ? 29.074 5.804 -24.889 1.00 94.56 99 SER A CA 1
ATOM 819 C C . SER A 1 99 ? 27.855 4.909 -25.124 1.00 94.56 99 SER A C 1
ATOM 821 O O . SER A 1 99 ? 26.954 4.853 -24.291 1.00 94.56 99 SER A O 1
ATOM 823 N N . SER A 1 100 ? 27.842 4.155 -26.223 1.00 91.75 100 SER A N 1
ATOM 824 C CA . SER A 1 100 ? 26.766 3.201 -26.515 1.00 91.75 100 SER A CA 1
ATOM 825 C C . SER A 1 100 ? 26.807 2.004 -25.557 1.00 91.75 100 SER A C 1
ATOM 827 O O . SER A 1 100 ? 25.768 1.556 -25.075 1.00 91.75 100 SER A O 1
ATOM 829 N N . GLY A 1 101 ? 28.006 1.519 -25.217 1.00 93.12 101 GLY A N 1
ATOM 830 C CA . GLY A 1 101 ? 28.198 0.453 -24.233 1.00 93.12 101 GLY A CA 1
ATOM 831 C C . GLY A 1 101 ? 27.794 0.867 -22.816 1.00 93.12 101 GLY A C 1
ATOM 832 O O . GLY A 1 101 ? 27.127 0.099 -22.123 1.00 93.12 101 GLY A O 1
ATOM 833 N N . SER A 1 102 ? 28.129 2.090 -22.387 1.00 95.31 102 SER A N 1
ATOM 834 C CA . SER A 1 102 ? 27.699 2.596 -21.078 1.00 95.31 102 SER A CA 1
ATOM 835 C C . SER A 1 102 ? 26.183 2.793 -21.013 1.00 95.31 102 SER A C 1
ATOM 837 O O . SER A 1 102 ? 25.580 2.415 -20.010 1.00 95.31 102 SER A O 1
ATOM 839 N N . ALA A 1 103 ? 25.544 3.271 -22.088 1.00 94.94 103 ALA A N 1
ATOM 840 C CA . ALA A 1 103 ? 24.085 3.365 -22.174 1.00 94.94 103 ALA A CA 1
ATOM 841 C C . ALA A 1 103 ? 23.405 1.995 -21.986 1.00 94.94 103 ALA A C 1
ATOM 843 O O . ALA A 1 103 ? 22.496 1.868 -21.166 1.00 94.94 103 ALA A O 1
ATOM 844 N N . VAL A 1 104 ? 23.891 0.950 -22.667 1.00 95.12 104 VAL A N 1
ATOM 845 C CA . VAL A 1 104 ? 23.394 -0.430 -22.496 1.00 95.12 104 VAL A CA 1
ATOM 846 C C . VAL A 1 104 ? 23.522 -0.894 -21.040 1.00 95.12 104 VAL A C 1
ATOM 848 O O . VAL A 1 104 ? 22.559 -1.420 -20.482 1.00 95.12 104 VAL A O 1
ATOM 851 N N . LEU A 1 105 ? 24.670 -0.657 -20.395 1.00 95.31 105 LEU A N 1
ATOM 852 C CA . LEU A 1 105 ? 24.871 -1.009 -18.984 1.00 95.31 105 LEU A CA 1
ATOM 853 C C . LEU A 1 105 ? 23.905 -0.264 -18.050 1.00 95.31 105 LEU A C 1
ATOM 855 O O . LEU A 1 105 ? 23.360 -0.881 -17.133 1.00 95.31 105 LEU A O 1
ATOM 859 N N . TYR A 1 106 ? 23.648 1.027 -18.289 1.00 95.38 106 TYR A N 1
ATOM 860 C CA . TYR A 1 106 ? 22.681 1.799 -17.502 1.00 95.38 106 TYR A CA 1
ATOM 861 C C . TYR A 1 106 ? 21.252 1.267 -17.648 1.00 95.38 106 TYR A C 1
ATOM 863 O O . TYR A 1 106 ? 20.547 1.163 -16.644 1.00 95.38 106 TYR A O 1
ATOM 871 N N . PHE A 1 107 ? 20.828 0.869 -18.852 1.00 95.88 107 PHE A N 1
ATOM 872 C CA . PHE A 1 107 ? 19.502 0.269 -19.049 1.00 95.88 107 PHE A CA 1
ATOM 873 C C . PHE A 1 107 ? 19.374 -1.099 -18.377 1.00 95.88 107 PHE A C 1
ATOM 875 O O . PHE A 1 107 ? 18.360 -1.366 -17.732 1.00 95.88 107 PHE A O 1
ATOM 882 N N . VAL A 1 108 ? 20.408 -1.943 -18.448 1.00 95.62 108 VAL A N 1
ATOM 883 C CA . VAL A 1 108 ? 20.428 -3.230 -17.732 1.00 95.62 108 VAL A CA 1
ATOM 884 C C . VAL A 1 108 ? 20.344 -3.015 -16.218 1.00 95.62 108 VAL A C 1
ATOM 886 O O . VAL A 1 108 ? 19.552 -3.677 -15.547 1.00 95.62 108 VAL A O 1
ATOM 889 N N . LEU A 1 109 ? 21.103 -2.057 -15.676 1.00 95.38 109 LEU A N 1
ATOM 890 C CA . LEU A 1 109 ? 21.051 -1.720 -14.253 1.00 95.38 109 LEU A CA 1
ATOM 891 C C . LEU A 1 109 ? 19.674 -1.170 -13.849 1.00 95.38 109 LEU A C 1
ATOM 893 O O . LEU A 1 109 ? 19.154 -1.533 -12.797 1.00 95.38 109 LEU A O 1
ATOM 897 N N . SER A 1 110 ? 19.063 -0.337 -14.692 1.00 95.38 110 SER A N 1
ATOM 898 C CA . SER A 1 110 ? 17.710 0.187 -14.481 1.00 95.38 110 SER A CA 1
ATOM 899 C C . SER A 1 110 ? 16.671 -0.938 -14.414 1.00 95.38 110 SER A C 1
ATOM 901 O O . SER A 1 110 ? 15.869 -0.978 -13.482 1.00 95.38 110 SER A O 1
ATOM 903 N N . ILE A 1 111 ? 16.732 -1.913 -15.330 1.00 95.75 111 ILE A N 1
ATOM 904 C CA . ILE A 1 111 ? 15.854 -3.097 -15.322 1.00 95.75 111 ILE A CA 1
ATOM 905 C C . ILE A 1 111 ? 16.075 -3.935 -14.056 1.00 95.75 111 ILE A C 1
ATOM 907 O O . ILE A 1 111 ? 15.109 -4.355 -13.421 1.00 95.75 111 ILE A O 1
ATOM 911 N N . TRP A 1 112 ? 17.332 -4.145 -13.656 1.00 95.44 112 TRP A N 1
ATOM 912 C CA . TRP A 1 112 ? 17.680 -4.879 -12.437 1.00 95.44 112 TRP A CA 1
ATOM 913 C C . TRP A 1 112 ? 17.091 -4.224 -11.181 1.00 95.44 112 TRP A C 1
ATOM 915 O O . TRP A 1 112 ? 16.452 -4.888 -10.362 1.00 95.44 112 TRP A O 1
ATOM 925 N N . LEU A 1 113 ? 17.266 -2.907 -11.042 1.00 93.69 113 LEU A N 1
ATOM 926 C CA . LEU A 1 113 ? 16.695 -2.137 -9.937 1.00 93.69 113 LEU A CA 1
ATOM 927 C C . LEU A 1 113 ? 15.160 -2.128 -9.988 1.00 93.69 113 LEU A C 1
ATOM 929 O O . LEU A 1 113 ? 14.518 -2.263 -8.946 1.00 93.69 113 LEU A O 1
ATOM 933 N N . GLY A 1 114 ? 14.585 -2.043 -11.191 1.00 92.12 114 GLY A N 1
ATOM 934 C CA . GLY A 1 114 ? 13.153 -2.182 -11.456 1.00 92.12 114 GLY A CA 1
ATOM 935 C C . GLY A 1 114 ? 12.580 -3.481 -10.896 1.00 92.12 114 GLY A C 1
ATOM 936 O O . GLY A 1 114 ? 11.665 -3.480 -10.069 1.00 92.12 114 GLY A O 1
ATOM 937 N N . MET A 1 115 ? 13.198 -4.594 -11.280 1.00 94.69 115 MET A N 1
ATOM 938 C CA . MET A 1 115 ? 12.823 -5.934 -10.840 1.00 94.69 115 MET A CA 1
ATOM 939 C C . MET A 1 115 ? 12.952 -6.095 -9.320 1.00 94.69 115 MET A C 1
ATOM 941 O O . MET A 1 115 ? 12.036 -6.600 -8.666 1.00 94.69 115 MET A O 1
ATOM 945 N N . HIS A 1 116 ? 14.051 -5.616 -8.729 1.00 94.88 116 HIS A N 1
ATOM 946 C CA . HIS A 1 116 ? 14.239 -5.670 -7.279 1.00 94.88 116 HIS A CA 1
ATOM 947 C C . HIS A 1 116 ? 13.198 -4.861 -6.508 1.00 94.88 116 HIS A C 1
ATOM 949 O O . HIS A 1 116 ? 12.736 -5.319 -5.462 1.00 94.88 116 HIS A O 1
ATOM 955 N N . ALA A 1 117 ? 12.813 -3.684 -7.002 1.00 92.31 117 ALA A N 1
ATOM 956 C CA . ALA A 1 117 ? 11.789 -2.873 -6.358 1.00 92.31 117 ALA A CA 1
ATOM 957 C C . ALA A 1 117 ? 10.407 -3.543 -6.407 1.00 92.31 117 ALA A C 1
ATOM 959 O O . ALA A 1 117 ? 9.699 -3.515 -5.402 1.00 92.31 117 ALA A O 1
ATOM 960 N N . SER A 1 118 ? 10.052 -4.186 -7.527 1.00 94.19 118 SER A N 1
ATOM 961 C CA . SER A 1 118 ? 8.790 -4.931 -7.665 1.00 94.19 118 SER A CA 1
ATOM 962 C C . SER A 1 118 ? 8.714 -6.101 -6.670 1.00 94.19 118 SER A C 1
ATOM 964 O O . SER A 1 118 ? 7.767 -6.214 -5.886 1.00 94.19 118 SER A O 1
ATOM 966 N N . ILE A 1 119 ? 9.780 -6.906 -6.581 1.00 94.19 119 ILE A N 1
ATOM 967 C CA . ILE A 1 119 ? 9.870 -8.018 -5.617 1.00 94.19 119 ILE A CA 1
ATOM 968 C C . ILE A 1 119 ? 9.837 -7.502 -4.170 1.00 94.19 119 ILE A C 1
ATOM 970 O O . ILE A 1 119 ? 9.152 -8.071 -3.312 1.00 94.19 119 ILE A O 1
ATOM 974 N N . ALA A 1 120 ? 10.560 -6.414 -3.885 1.00 93.31 120 ALA A N 1
ATOM 975 C CA . ALA A 1 120 ? 10.579 -5.808 -2.561 1.00 93.31 120 ALA A CA 1
ATOM 976 C C . ALA A 1 120 ? 9.185 -5.308 -2.158 1.00 93.31 120 ALA A C 1
ATOM 978 O O . ALA A 1 120 ? 8.748 -5.622 -1.049 1.00 93.31 120 ALA A O 1
ATOM 979 N N . ALA A 1 121 ? 8.468 -4.618 -3.053 1.00 92.31 121 ALA A N 1
ATOM 980 C CA . ALA A 1 121 ? 7.096 -4.174 -2.824 1.00 92.31 121 ALA A CA 1
ATOM 981 C C . ALA A 1 121 ? 6.209 -5.364 -2.434 1.00 92.31 121 ALA A C 1
ATOM 983 O O . ALA A 1 121 ? 5.725 -5.408 -1.303 1.00 92.31 121 ALA A O 1
ATOM 984 N N . HIS A 1 122 ? 6.121 -6.404 -3.268 1.00 93.31 122 HIS A N 1
ATOM 985 C CA . HIS A 1 122 ? 5.332 -7.599 -2.945 1.00 93.31 122 HIS A CA 1
ATOM 986 C C . HIS A 1 122 ? 5.668 -8.206 -1.574 1.00 93.31 122 HIS A C 1
ATOM 988 O O . HIS A 1 122 ? 4.767 -8.528 -0.791 1.00 93.31 122 HIS A O 1
ATOM 994 N N . SER A 1 123 ? 6.959 -8.318 -1.244 1.00 94.19 123 SER A N 1
ATOM 995 C CA . SER A 1 123 ? 7.397 -8.851 0.051 1.00 94.19 123 SER A CA 1
ATOM 996 C C . SER A 1 123 ? 6.946 -7.980 1.235 1.00 94.19 123 SER A C 1
ATOM 998 O O . SER A 1 123 ? 6.523 -8.504 2.273 1.00 94.19 123 SER A O 1
ATOM 1000 N N . PHE A 1 124 ? 6.963 -6.652 1.078 1.00 92.88 124 PHE A N 1
ATOM 1001 C CA . PHE A 1 124 ? 6.478 -5.719 2.091 1.00 92.88 124 PHE A CA 1
ATOM 1002 C C . PHE A 1 124 ? 4.961 -5.772 2.233 1.00 92.88 124 PHE A C 1
ATOM 1004 O O . PHE A 1 124 ? 4.477 -5.754 3.364 1.00 92.88 124 PHE A O 1
ATOM 1011 N N . GLY A 1 125 ? 4.217 -5.916 1.134 1.00 92.44 125 GLY A N 1
ATOM 1012 C CA . GLY A 1 125 ? 2.765 -6.091 1.163 1.00 92.44 125 GLY A CA 1
ATOM 1013 C C . GLY A 1 125 ? 2.365 -7.291 2.017 1.00 92.44 125 GLY A C 1
ATOM 1014 O O . GLY A 1 125 ? 1.615 -7.157 2.985 1.00 92.44 125 GLY A O 1
ATOM 1015 N N . VAL A 1 126 ? 2.962 -8.457 1.757 1.00 93.88 126 VAL A N 1
ATOM 1016 C CA . VAL A 1 126 ? 2.706 -9.674 2.550 1.00 93.88 126 VAL A CA 1
ATOM 1017 C C . VAL A 1 126 ? 3.078 -9.473 4.022 1.00 93.88 126 VAL A C 1
ATOM 1019 O O . VAL A 1 126 ? 2.342 -9.891 4.924 1.00 93.88 126 VAL A O 1
ATOM 1022 N N . ARG A 1 127 ? 4.194 -8.792 4.301 1.00 94.06 127 ARG A N 1
ATOM 1023 C CA . ARG A 1 127 ? 4.616 -8.498 5.676 1.00 94.06 127 ARG A CA 1
ATOM 1024 C C . ARG A 1 127 ? 3.638 -7.565 6.396 1.00 94.06 127 ARG A C 1
ATOM 1026 O O . ARG A 1 127 ? 3.335 -7.804 7.564 1.00 94.06 127 ARG A O 1
ATOM 1033 N N . LEU A 1 128 ? 3.108 -6.551 5.713 1.00 91.12 128 LEU A N 1
ATOM 1034 C CA . LEU A 1 128 ? 2.080 -5.655 6.247 1.00 91.12 128 LEU A CA 1
ATOM 1035 C C . LEU A 1 128 ? 0.812 -6.428 6.617 1.00 91.12 128 LEU A C 1
ATOM 1037 O O . LEU A 1 128 ? 0.355 -6.345 7.760 1.00 91.12 128 LEU A O 1
ATOM 1041 N N . LEU A 1 129 ? 0.314 -7.268 5.707 1.00 90.75 129 LEU A N 1
ATOM 1042 C CA . LEU A 1 129 ? -0.896 -8.060 5.941 1.00 90.75 129 LEU A CA 1
ATOM 1043 C C . LEU A 1 129 ? -0.751 -9.091 7.070 1.00 90.75 129 LEU A C 1
ATOM 1045 O O . LEU A 1 129 ? -1.740 -9.393 7.740 1.00 90.75 129 LEU A O 1
ATOM 1049 N N . THR A 1 130 ? 0.444 -9.655 7.265 1.00 90.56 130 THR A N 1
ATOM 1050 C CA . THR A 1 130 ? 0.678 -10.731 8.247 1.00 90.56 130 THR A CA 1
ATOM 1051 C C . THR A 1 130 ? 1.091 -10.215 9.623 1.00 90.56 130 THR A C 1
ATOM 1053 O O . THR A 1 130 ? 0.677 -10.774 10.641 1.00 90.56 130 THR A O 1
ATOM 1056 N N . GLN A 1 131 ? 1.906 -9.159 9.688 1.00 87.69 131 GLN A N 1
ATOM 1057 C CA . GLN A 1 131 ? 2.466 -8.676 10.953 1.00 87.69 131 GLN A CA 1
ATOM 1058 C C . GLN A 1 131 ? 1.663 -7.524 11.551 1.00 87.69 131 GLN A C 1
ATOM 1060 O O . GLN A 1 131 ? 1.497 -7.487 12.771 1.00 87.69 131 GLN A O 1
ATOM 1065 N N . PHE A 1 132 ? 1.150 -6.619 10.716 1.00 81.44 132 PHE A N 1
ATOM 1066 C CA . PHE A 1 132 ? 0.564 -5.359 11.177 1.00 81.44 132 PHE A CA 1
ATOM 1067 C C . PHE A 1 132 ? -0.963 -5.368 11.162 1.00 81.44 132 PHE A C 1
ATOM 1069 O O . PHE A 1 132 ? -1.580 -4.809 12.068 1.00 81.44 132 PHE A O 1
ATOM 1076 N N . VAL A 1 133 ? -1.587 -6.069 10.212 1.00 86.19 133 VAL A N 1
ATOM 1077 C CA . VAL A 1 133 ? -3.052 -6.182 10.152 1.00 86.19 133 VAL A CA 1
ATOM 1078 C C . VAL A 1 133 ? -3.558 -7.395 10.928 1.00 86.19 133 VAL A C 1
ATOM 1080 O O . VAL A 1 133 ? -4.069 -8.365 10.365 1.00 86.19 133 VAL A O 1
ATOM 1083 N N . ARG A 1 134 ? -3.393 -7.362 12.252 1.00 80.75 134 ARG A N 1
ATOM 1084 C CA . ARG A 1 134 ? -4.005 -8.359 13.140 1.00 80.75 134 ARG A CA 1
ATOM 1085 C C . ARG A 1 134 ? -5.439 -7.955 13.467 1.00 80.75 134 ARG A C 1
ATOM 1087 O O . ARG A 1 134 ? -5.712 -6.786 13.719 1.00 80.75 134 ARG A O 1
ATOM 1094 N N . LEU A 1 135 ? -6.341 -8.936 13.473 1.00 82.31 135 LEU A N 1
ATOM 1095 C CA . LEU A 1 135 ? -7.739 -8.730 13.849 1.00 82.31 135 LEU A CA 1
ATOM 1096 C C . LEU A 1 135 ? -7.827 -8.226 15.302 1.00 82.31 135 LEU A C 1
ATOM 1098 O O . LEU A 1 135 ? -7.104 -8.741 16.162 1.00 82.31 135 LEU A O 1
ATOM 1102 N N . PRO A 1 136 ? -8.714 -7.263 15.604 1.00 83.69 136 PRO A N 1
ATOM 1103 C CA . PRO A 1 136 ? -8.942 -6.805 16.965 1.00 83.69 136 PRO A CA 1
ATOM 1104 C C . PRO A 1 136 ? -9.717 -7.886 17.725 1.00 83.69 136 PRO A C 1
ATOM 1106 O O . PRO A 1 136 ? -10.946 -7.919 17.705 1.00 83.69 136 PRO A O 1
ATOM 1109 N N . VAL A 1 137 ? -9.003 -8.799 18.383 1.00 85.81 137 VAL A N 1
ATOM 1110 C CA . VAL A 1 137 ? -9.637 -9.802 19.245 1.00 85.81 137 VAL A CA 1
ATOM 1111 C C . VAL A 1 137 ? -10.101 -9.097 20.523 1.00 85.81 137 VAL A C 1
ATOM 1113 O O . VAL A 1 137 ? -9.275 -8.481 21.203 1.00 85.81 137 VAL A O 1
ATOM 1116 N N . PRO A 1 138 ? -11.402 -9.141 20.859 1.00 86.12 138 PRO A N 1
ATOM 1117 C CA . PRO A 1 138 ? -11.892 -8.525 22.081 1.00 86.12 138 PRO A CA 1
ATOM 1118 C C . PRO A 1 138 ? -11.266 -9.221 23.292 1.00 86.12 138 PRO A C 1
ATOM 1120 O O . PRO A 1 138 ? -11.143 -10.446 23.333 1.00 86.12 138 PRO A O 1
ATOM 1123 N N . ASN A 1 139 ? -10.862 -8.437 24.291 1.00 89.00 139 ASN A N 1
ATOM 1124 C CA . ASN A 1 139 ? -10.338 -8.997 25.533 1.00 89.00 139 ASN A CA 1
ATOM 1125 C C . ASN A 1 139 ? -11.461 -9.767 26.255 1.00 89.00 139 ASN A C 1
ATOM 1127 O O . ASN A 1 139 ? -12.607 -9.317 26.267 1.00 89.00 139 ASN A O 1
ATOM 1131 N N . LEU A 1 140 ? -11.137 -10.882 26.916 1.00 88.25 140 LEU A N 1
ATOM 1132 C CA . LEU A 1 140 ? -12.083 -11.643 27.739 1.00 88.25 140 LEU A CA 1
ATOM 1133 C C . LEU A 1 140 ? -12.816 -10.745 28.739 1.00 88.25 140 LEU A C 1
ATOM 1135 O O . LEU A 1 140 ? -14.015 -10.901 28.937 1.00 88.25 140 LEU A O 1
ATOM 1139 N N . GLN A 1 141 ? -12.132 -9.751 29.312 1.00 87.12 141 GLN A N 1
ATOM 1140 C CA . GLN A 1 141 ? -12.766 -8.773 30.199 1.00 87.12 141 GLN A CA 1
ATOM 1141 C C . GLN A 1 141 ? -13.885 -7.989 29.497 1.00 87.12 141 GLN A C 1
ATOM 1143 O O . GLN A 1 141 ? -14.972 -7.876 30.049 1.00 87.12 141 GLN A O 1
ATOM 1148 N N . GLN A 1 142 ? -13.659 -7.530 28.262 1.00 84.06 142 GLN A N 1
ATOM 1149 C CA . GLN A 1 142 ? -14.658 -6.800 27.470 1.00 84.06 142 GLN A CA 1
ATOM 1150 C C . GLN A 1 142 ? -15.849 -7.692 27.099 1.00 84.06 142 GLN A C 1
ATOM 1152 O O . GLN A 1 142 ? -16.996 -7.246 27.118 1.00 84.06 142 GLN A O 1
ATOM 1157 N N . ILE A 1 143 ? -15.591 -8.971 26.812 1.00 86.94 143 ILE A N 1
ATOM 1158 C CA . ILE A 1 143 ? -16.647 -9.963 26.576 1.00 86.94 143 ILE A CA 1
ATOM 1159 C C . ILE A 1 143 ? -17.459 -10.174 27.857 1.00 86.94 143 ILE A C 1
ATOM 1161 O O . ILE A 1 143 ? -18.686 -10.190 27.819 1.00 86.94 143 ILE A O 1
ATOM 1165 N N . HIS A 1 144 ? -16.795 -10.301 29.005 1.00 86.19 144 HIS A N 1
ATOM 1166 C CA . HIS A 1 144 ? -17.461 -10.510 30.287 1.00 86.19 144 HIS A CA 1
ATOM 1167 C C . HIS A 1 144 ? -18.262 -9.296 30.762 1.00 86.19 144 HIS A C 1
ATOM 1169 O O . HIS A 1 144 ? -19.274 -9.504 31.425 1.00 86.19 144 HIS A O 1
ATOM 1175 N N . THR A 1 145 ? -17.850 -8.072 30.420 1.00 82.06 145 THR A N 1
ATOM 1176 C CA . THR A 1 145 ? -18.628 -6.853 30.696 1.00 82.06 145 THR A CA 1
ATOM 1177 C C . THR A 1 145 ? -19.803 -6.681 29.737 1.00 82.06 145 THR A C 1
ATOM 1179 O O . THR A 1 145 ? -20.835 -6.143 30.129 1.00 82.06 145 THR A O 1
ATOM 1182 N N . ALA A 1 146 ? -19.663 -7.128 28.483 1.00 80.50 146 ALA A N 1
ATOM 1183 C CA . ALA A 1 146 ? -20.746 -7.104 27.498 1.00 80.50 146 ALA A CA 1
ATOM 1184 C C . ALA A 1 146 ? -21.769 -8.235 27.716 1.00 80.50 146 ALA A C 1
ATOM 1186 O O . ALA A 1 146 ? -22.939 -8.098 27.357 1.00 80.50 146 ALA A O 1
ATOM 1187 N N . ALA A 1 147 ? -21.352 -9.352 28.317 1.00 81.94 147 ALA A N 1
ATOM 1188 C CA . ALA A 1 147 ? -22.236 -10.445 28.688 1.00 81.94 147 ALA A CA 1
ATOM 1189 C C . ALA A 1 147 ? -23.167 -10.008 29.830 1.00 81.94 147 ALA A C 1
ATOM 1191 O O . ALA A 1 147 ? -22.751 -9.906 30.982 1.00 81.94 147 ALA A O 1
ATOM 1192 N N . ALA A 1 148 ? -24.443 -9.778 29.518 1.00 71.50 148 ALA A N 1
ATOM 1193 C CA . ALA A 1 148 ? -25.457 -9.435 30.508 1.00 71.50 148 ALA A CA 1
ATOM 1194 C C . ALA A 1 148 ? -25.619 -10.569 31.537 1.00 71.50 148 ALA A C 1
ATOM 1196 O O . ALA A 1 148 ? -26.098 -11.658 31.208 1.00 71.50 148 ALA A O 1
ATOM 1197 N N . LYS A 1 149 ? -25.225 -10.325 32.791 1.00 80.25 149 LYS A N 1
ATOM 1198 C CA . LYS A 1 149 ? -25.425 -11.268 33.896 1.00 80.25 149 LYS A CA 1
ATOM 1199 C C . LYS A 1 149 ? -26.545 -10.774 34.798 1.00 80.25 149 LYS A C 1
ATOM 1201 O O . LYS A 1 149 ? -26.506 -9.661 35.307 1.00 80.25 149 LYS A O 1
ATOM 1206 N N . ALA A 1 150 ? -27.505 -11.653 35.079 1.00 73.62 150 ALA A N 1
ATOM 1207 C CA . ALA A 1 150 ? -28.553 -11.385 36.063 1.00 73.62 150 ALA A CA 1
ATOM 1208 C C . ALA A 1 150 ? -27.991 -11.100 37.465 1.00 73.62 150 ALA A C 1
ATOM 1210 O O . ALA A 1 150 ? -28.572 -10.324 38.212 1.00 73.62 150 ALA A O 1
ATOM 1211 N N . LYS A 1 151 ? -26.824 -11.675 37.779 1.00 79.56 151 LYS A N 1
ATOM 1212 C CA . LYS A 1 151 ? -26.099 -11.452 39.035 1.00 79.56 151 LYS A CA 1
ATOM 1213 C C . LYS A 1 151 ? -25.695 -9.989 39.239 1.00 79.56 151 LYS A C 1
ATOM 1215 O O . LYS A 1 151 ? -25.637 -9.536 40.373 1.00 79.56 151 LYS A O 1
ATOM 1220 N N . ASP A 1 152 ? -25.477 -9.237 38.159 1.00 82.06 152 ASP A N 1
ATOM 1221 C CA . ASP A 1 152 ? -25.118 -7.817 38.247 1.00 82.06 152 ASP A CA 1
ATOM 1222 C C . ASP A 1 152 ? -26.300 -6.968 38.736 1.00 82.06 152 ASP A C 1
ATOM 1224 O O . ASP A 1 152 ? -26.093 -5.897 39.295 1.00 82.06 152 ASP A O 1
ATOM 1228 N N . TYR A 1 153 ? -27.537 -7.446 38.546 1.00 79.25 153 TYR A N 1
ATOM 1229 C CA . TYR A 1 153 ? -28.727 -6.791 39.087 1.00 79.25 153 TYR A CA 1
ATOM 1230 C C . TYR A 1 153 ? -28.794 -6.918 40.611 1.00 79.25 153 TYR A C 1
ATOM 1232 O O . TYR A 1 153 ? -29.143 -5.968 41.300 1.00 79.25 153 TYR A O 1
ATOM 1240 N N . GLU A 1 154 ? -28.434 -8.089 41.135 1.00 80.75 154 GLU A N 1
ATOM 1241 C CA . GLU A 1 154 ? -28.449 -8.396 42.572 1.00 80.75 154 GLU A CA 1
ATOM 1242 C C . GLU A 1 154 ? -27.310 -7.700 43.330 1.00 80.75 154 GLU A C 1
ATOM 1244 O O . GLU A 1 154 ? -27.408 -7.493 44.535 1.00 80.75 154 GLU A O 1
ATOM 1249 N N . ALA A 1 155 ? -26.243 -7.317 42.623 1.00 81.88 155 ALA A N 1
ATOM 1250 C CA . ALA A 1 155 ? -25.108 -6.588 43.181 1.00 81.88 155 ALA A CA 1
ATOM 1251 C C . ALA A 1 155 ? -25.336 -5.065 43.293 1.00 81.88 155 ALA A C 1
ATOM 1253 O O . ALA A 1 155 ? -24.505 -4.369 43.877 1.00 81.88 155 ALA A O 1
ATOM 1254 N N . LEU A 1 156 ? -26.423 -4.527 42.726 1.00 78.25 156 LEU A N 1
ATOM 1255 C CA . LEU A 1 156 ? -26.745 -3.098 42.791 1.00 78.25 156 LEU A CA 1
ATOM 1256 C C . LEU A 1 156 ? -27.350 -2.714 44.147 1.00 78.25 156 LEU A C 1
ATOM 1258 O O . LEU A 1 156 ? -28.042 -3.502 44.788 1.00 78.25 156 LEU A O 1
ATOM 1262 N N . SER A 1 157 ? -27.117 -1.468 44.571 1.00 77.56 157 SER A N 1
ATOM 1263 C CA . SER A 1 157 ? -27.699 -0.929 45.805 1.00 77.56 157 SER A CA 1
ATOM 1264 C C . SER A 1 157 ? -29.232 -0.982 45.764 1.00 77.56 157 SER A C 1
ATOM 1266 O O . SER A 1 157 ? -29.847 -0.673 44.740 1.00 77.56 157 SER A O 1
ATOM 1268 N N . LEU A 1 158 ? -29.866 -1.288 46.903 1.00 72.75 158 LEU A N 1
ATOM 1269 C CA . LEU A 1 158 ? -31.330 -1.320 47.058 1.00 72.75 158 LEU A CA 1
ATOM 1270 C C . LEU A 1 158 ? -32.001 0.003 46.644 1.00 72.75 158 LEU A C 1
ATOM 1272 O O . LEU A 1 158 ? -33.142 0.008 46.184 1.00 72.75 158 LEU A O 1
ATOM 1276 N N . THR A 1 159 ? -31.283 1.123 46.761 1.00 69.81 159 THR A N 1
ATOM 1277 C CA . THR A 1 159 ? -31.740 2.446 46.312 1.00 69.81 159 THR A CA 1
ATOM 1278 C C . THR A 1 159 ? -31.793 2.579 44.789 1.00 69.81 159 THR A C 1
ATOM 1280 O O . THR A 1 159 ? -32.688 3.247 44.278 1.00 69.81 159 THR A O 1
ATOM 1283 N N . ASP A 1 160 ? -30.889 1.921 44.058 1.00 66.56 160 ASP A N 1
ATOM 1284 C CA . ASP A 1 160 ? -30.889 1.896 42.587 1.00 66.56 160 ASP A CA 1
ATOM 1285 C C . ASP A 1 160 ? -31.839 0.826 42.027 1.00 66.56 160 ASP A C 1
ATOM 1287 O O . ASP A 1 160 ? -32.396 0.999 40.941 1.00 66.56 160 ASP A O 1
ATOM 1291 N N . MET A 1 161 ? -32.101 -0.247 42.787 1.00 71.00 161 MET A N 1
ATOM 1292 C CA . MET A 1 161 ? -33.130 -1.244 42.455 1.00 71.00 161 MET A CA 1
ATOM 1293 C C . MET A 1 161 ? -34.553 -0.666 42.474 1.00 71.00 161 MET A C 1
ATOM 1295 O O . MET A 1 161 ? -35.434 -1.189 41.788 1.00 71.00 161 MET A O 1
ATOM 1299 N N . LEU A 1 162 ? -34.793 0.408 43.231 1.00 71.94 162 LEU A N 1
ATOM 1300 C CA . LEU A 1 162 ? -36.104 1.040 43.407 1.00 71.94 162 LEU A CA 1
ATOM 1301 C C . LEU A 1 162 ? -36.194 2.390 42.683 1.00 71.94 162 LEU A C 1
ATOM 1303 O O . LEU A 1 162 ? -36.541 3.416 43.267 1.00 71.94 162 LEU A O 1
ATOM 1307 N N . ARG A 1 163 ? -35.920 2.404 41.376 1.00 66.44 163 ARG A N 1
ATOM 1308 C CA . ARG A 1 163 ? -36.130 3.601 40.552 1.00 66.44 163 ARG A CA 1
ATOM 1309 C C . ARG A 1 163 ? -37.593 3.698 40.116 1.00 66.44 163 ARG A C 1
ATOM 1311 O O . ARG A 1 163 ? -38.069 2.864 39.358 1.00 66.44 163 ARG A O 1
ATOM 1318 N N . ILE A 1 164 ? -38.310 4.721 40.585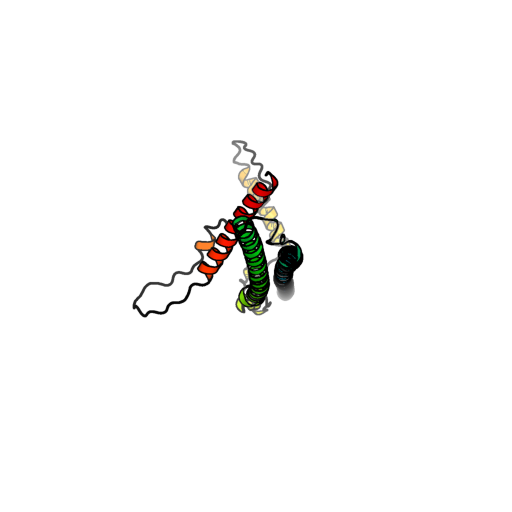 1.00 70.56 164 ILE A N 1
ATOM 1319 C CA . ILE A 1 164 ? -39.675 5.034 40.129 1.00 70.56 164 ILE A CA 1
ATOM 1320 C C . ILE A 1 164 ? -39.608 6.334 39.310 1.00 70.56 164 ILE A C 1
ATOM 1322 O O . ILE A 1 164 ? -39.491 7.416 39.895 1.00 70.56 164 ILE A O 1
ATOM 1326 N N . PRO A 1 165 ? -39.661 6.266 37.965 1.00 61.16 165 PRO A N 1
ATOM 1327 C CA . PRO A 1 165 ? -39.352 7.410 37.103 1.00 61.16 165 PRO A CA 1
ATOM 1328 C C . PRO A 1 165 ? -40.333 8.578 37.271 1.00 61.16 165 PRO A C 1
ATOM 1330 O O . PRO A 1 165 ? 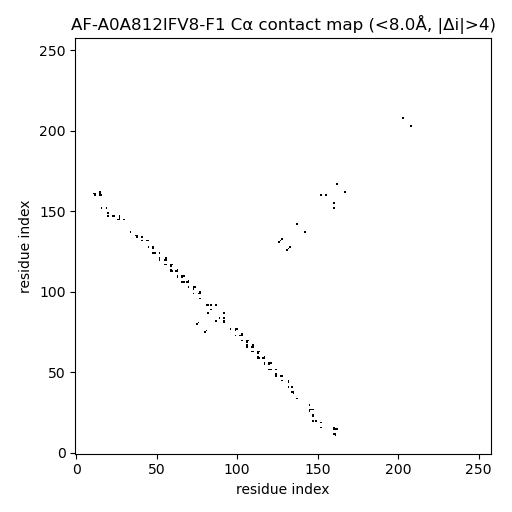-39.929 9.737 37.206 1.00 61.16 165 PRO A O 1
ATOM 1333 N N . VAL A 1 166 ? -41.604 8.294 37.565 1.00 70.25 166 VAL A N 1
ATOM 1334 C CA . VAL A 1 166 ? -42.641 9.328 37.709 1.00 70.25 166 VAL A CA 1
ATOM 1335 C C . VAL A 1 166 ? -42.459 10.138 38.998 1.00 70.25 166 VAL A C 1
ATOM 1337 O O . VAL A 1 166 ? -42.508 11.366 38.968 1.00 70.25 166 VAL A O 1
ATOM 1340 N N . LEU A 1 167 ? -42.158 9.474 40.120 1.00 68.50 167 LEU A N 1
ATOM 1341 C CA . LEU A 1 167 ? -41.936 10.141 41.408 1.00 68.50 167 LEU A CA 1
ATOM 1342 C C . LEU A 1 167 ? -40.651 10.973 41.409 1.00 68.50 167 LEU A C 1
ATOM 1344 O O . LEU A 1 167 ? -40.653 12.085 41.927 1.00 68.50 167 LEU A O 1
ATOM 1348 N N . GLN A 1 168 ? -39.574 10.490 40.780 1.00 67.62 168 GLN A N 1
ATOM 1349 C CA . GLN A 1 168 ? -38.327 11.255 40.669 1.00 67.62 168 GLN A CA 1
ATOM 1350 C C . GLN A 1 168 ? -38.482 12.511 39.805 1.00 67.62 168 GLN A C 1
ATOM 1352 O O . GLN A 1 168 ? -37.936 13.559 40.150 1.00 67.62 168 GLN A O 1
ATOM 1357 N N . GLN A 1 169 ? -39.233 12.434 38.703 1.00 76.62 169 GLN A N 1
ATOM 1358 C CA . GLN A 1 169 ? -39.511 13.602 37.865 1.00 76.62 169 GLN A CA 1
ATOM 1359 C C . GLN A 1 169 ? -40.373 14.636 38.600 1.00 76.62 169 GLN A C 1
ATOM 1361 O O . GLN A 1 169 ? -40.120 15.834 38.476 1.00 76.62 169 GLN A O 1
ATOM 1366 N N . GLN A 1 170 ? -41.347 14.194 39.401 1.00 78.12 170 GLN A N 1
ATOM 1367 C CA . GLN A 1 170 ? -42.165 15.086 40.226 1.00 78.12 170 GLN A CA 1
ATOM 1368 C C . GLN A 1 170 ? -41.369 15.714 41.374 1.00 78.12 170 GLN A C 1
ATOM 1370 O O . GLN A 1 170 ? -41.461 16.924 41.571 1.00 78.12 170 GLN A O 1
ATOM 1375 N N . PHE A 1 171 ? -40.525 14.941 42.066 1.00 74.31 171 PHE A N 1
ATOM 1376 C CA . PHE A 1 171 ? -39.635 15.475 43.101 1.00 74.31 171 PHE A CA 1
ATOM 1377 C C . PHE A 1 171 ? -38.647 16.486 42.522 1.00 74.31 171 PHE A C 1
ATOM 1379 O O . PHE A 1 171 ? -38.514 17.566 43.076 1.00 74.31 171 PHE A O 1
ATOM 1386 N N . ARG A 1 172 ? -38.021 16.208 41.369 1.00 74.94 172 ARG A N 1
ATOM 1387 C CA . ARG A 1 172 ? -37.110 17.165 40.713 1.00 74.94 172 ARG A CA 1
ATOM 1388 C C . ARG A 1 172 ? -37.808 18.460 40.305 1.00 74.94 172 ARG A C 1
ATOM 1390 O O . ARG A 1 172 ? -37.232 19.525 40.495 1.00 74.94 172 ARG A O 1
ATOM 1397 N N . LYS A 1 173 ? -39.036 18.383 39.778 1.00 82.12 173 LYS A N 1
ATOM 1398 C CA . LYS A 1 173 ? -39.838 19.576 39.463 1.00 82.12 173 LYS A CA 1
ATOM 1399 C C . LYS A 1 173 ? -40.156 20.379 40.724 1.00 82.12 173 LYS A C 1
ATOM 1401 O O . LYS A 1 173 ? -39.962 21.587 40.715 1.00 82.12 173 LYS A O 1
ATOM 1406 N N . LEU A 1 174 ? -40.552 19.710 41.809 1.00 79.25 174 LEU A N 1
ATOM 1407 C CA . LEU A 1 174 ? -40.812 20.352 43.100 1.00 79.25 174 LEU A CA 1
ATOM 1408 C C . LEU A 1 174 ? -39.556 20.987 43.702 1.00 79.25 174 LEU A C 1
ATOM 1410 O O . LEU A 1 174 ? -39.609 22.133 44.134 1.00 79.25 174 LEU A O 1
ATOM 1414 N N . THR A 1 175 ? -38.417 20.294 43.692 1.00 79.25 175 THR A N 1
ATOM 1415 C CA . THR A 1 175 ? -37.144 20.827 44.195 1.00 79.25 175 THR A CA 1
ATOM 1416 C C . THR A 1 175 ? -36.653 22.005 43.352 1.00 79.25 175 THR A C 1
ATOM 1418 O O . THR A 1 175 ? -36.143 22.962 43.918 1.00 79.25 175 THR A O 1
ATOM 1421 N N . ALA A 1 176 ? -36.860 21.991 42.031 1.00 81.12 176 ALA A N 1
ATOM 1422 C CA . ALA A 1 176 ? -36.552 23.132 41.167 1.00 81.12 176 ALA A CA 1
ATOM 1423 C C . ALA A 1 176 ? -37.456 24.342 41.464 1.00 81.12 176 ALA A C 1
ATOM 1425 O O . ALA A 1 176 ? -36.966 25.462 41.577 1.00 81.12 176 ALA A O 1
ATOM 1426 N N . THR A 1 177 ? -38.761 24.129 41.669 1.00 79.44 177 THR A N 1
ATOM 1427 C CA . THR A 1 177 ? -39.674 25.218 42.055 1.00 79.44 177 THR A CA 1
ATOM 1428 C C . THR A 1 177 ? -39.387 25.754 43.458 1.00 79.44 177 THR A C 1
ATOM 1430 O O . THR A 1 177 ? -39.450 26.959 43.673 1.00 79.44 177 THR A O 1
ATOM 1433 N N . LEU A 1 178 ? -39.023 24.886 44.407 1.00 73.25 178 LEU A N 1
ATOM 1434 C CA . LEU A 1 178 ? -38.680 25.287 45.773 1.00 73.25 178 LEU A CA 1
ATOM 1435 C C . LEU A 1 178 ? -37.328 26.015 45.820 1.00 73.25 178 LEU A C 1
ATOM 1437 O O . LEU A 1 178 ? -37.193 26.996 46.540 1.00 73.25 178 LEU A O 1
ATOM 1441 N N . GLY A 1 179 ? -36.360 25.560 45.016 1.00 71.56 179 GLY A N 1
ATOM 1442 C CA . GLY A 1 179 ? -35.048 26.184 44.845 1.00 71.56 179 GLY A CA 1
ATOM 1443 C C . GLY A 1 179 ? -35.151 27.608 44.300 1.00 71.56 179 GLY A C 1
ATOM 1444 O O . GLY A 1 179 ? -34.515 28.515 44.837 1.00 71.56 179 GLY A O 1
ATOM 1445 N N . ASN A 1 180 ? -36.026 27.821 43.313 1.00 67.19 180 ASN A N 1
ATOM 1446 C CA . ASN A 1 180 ? -36.320 29.156 42.791 1.00 67.19 180 ASN A CA 1
ATOM 1447 C C . ASN A 1 180 ? -37.007 30.048 43.841 1.00 67.19 180 ASN A C 1
ATOM 1449 O O . ASN A 1 180 ? -36.631 31.205 43.988 1.00 67.19 180 ASN A O 1
ATOM 1453 N N . LEU A 1 181 ? -37.922 29.508 44.654 1.00 58.97 181 LEU A N 1
ATOM 1454 C CA . LEU A 1 181 ? -38.552 30.260 45.753 1.00 58.97 181 LEU A CA 1
ATOM 1455 C C . LEU A 1 181 ? -37.565 30.647 46.868 1.00 58.97 181 LEU A C 1
ATOM 1457 O O . LEU A 1 181 ? -37.731 31.686 4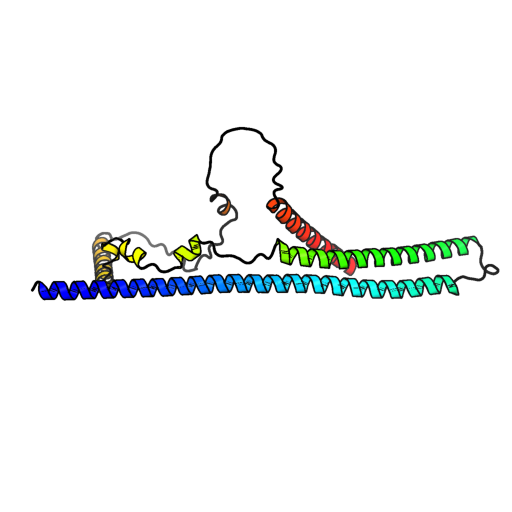7.502 1.00 58.97 181 LEU A O 1
ATOM 1461 N N . SER A 1 182 ? -36.524 29.846 47.106 1.00 56.31 182 SER A N 1
ATOM 1462 C CA . SER A 1 182 ? -35.460 30.190 48.060 1.00 56.31 182 SER A CA 1
ATOM 1463 C C . SER A 1 182 ? -34.468 31.242 47.543 1.00 56.31 182 SER A C 1
ATOM 1465 O O . SER A 1 182 ? -33.779 31.854 48.358 1.00 56.31 182 SER A O 1
ATOM 1467 N N . PHE A 1 183 ? -34.411 31.491 46.230 1.00 48.12 183 PHE A N 1
ATOM 1468 C CA . PHE A 1 183 ? -33.581 32.550 45.639 1.00 48.12 183 PHE A CA 1
ATOM 1469 C C . PHE A 1 183 ? -34.326 33.886 45.457 1.00 48.12 183 PHE A C 1
ATOM 1471 O O . PHE A 1 183 ? -33.684 34.926 45.343 1.00 48.12 183 PHE A O 1
ATOM 1478 N N . GLU A 1 184 ? -35.660 33.904 45.550 1.00 47.38 184 GLU A N 1
ATOM 1479 C CA . GLU A 1 184 ? -36.479 35.127 45.449 1.00 47.38 184 GLU A CA 1
ATOM 1480 C C . GLU A 1 184 ? -36.462 36.019 46.717 1.00 47.38 184 GLU A C 1
ATOM 1482 O O . GLU A 1 184 ? -37.175 37.011 46.800 1.00 47.38 184 GLU A O 1
ATOM 1487 N N . ASN A 1 185 ? -35.630 35.704 47.718 1.00 44.62 185 ASN 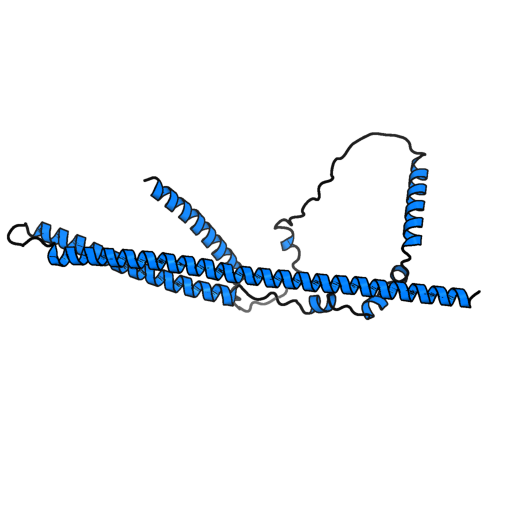A N 1
ATOM 1488 C CA . ASN A 1 185 ? -35.263 36.638 48.799 1.00 44.62 185 ASN A CA 1
ATOM 1489 C C . ASN A 1 185 ? -33.819 37.154 48.665 1.00 44.62 185 ASN A C 1
ATOM 1491 O O . ASN A 1 185 ? -33.254 37.697 49.617 1.00 44.62 185 ASN A O 1
ATOM 1495 N N . ARG A 1 186 ? -33.203 36.993 47.486 1.00 39.28 186 ARG A N 1
ATOM 1496 C CA . ARG A 1 186 ? -31.890 37.562 47.167 1.00 39.28 186 ARG A CA 1
ATOM 1497 C C . ARG A 1 186 ? -31.835 38.050 45.713 1.00 39.28 186 ARG A C 1
ATOM 1499 O O . ARG A 1 186 ? -31.039 37.573 44.915 1.00 39.28 186 ARG A O 1
ATOM 1506 N N . ALA A 1 187 ? -32.688 39.022 45.396 1.00 40.34 187 ALA A N 1
ATOM 1507 C CA . ALA A 1 187 ? -32.377 40.063 44.409 1.00 40.34 187 ALA A CA 1
ATOM 1508 C C . ALA A 1 187 ? -31.187 40.881 44.962 1.00 40.34 187 ALA A C 1
ATOM 1510 O O . ALA A 1 187 ? -31.141 41.117 46.167 1.00 40.34 187 ALA A O 1
ATOM 1511 N N . GLU A 1 188 ? -30.151 41.302 44.248 1.00 39.69 188 GLU A N 1
ATOM 1512 C CA . GLU A 1 188 ? -29.830 41.497 42.830 1.00 39.69 188 GLU A CA 1
ATOM 1513 C C . GLU A 1 188 ? -28.286 41.591 42.785 1.00 39.69 188 GLU A C 1
ATOM 1515 O O . GLU A 1 188 ? -27.729 42.189 43.704 1.00 39.69 188 GLU A O 1
ATOM 1520 N N . ASP A 1 189 ? -27.592 41.040 41.778 1.00 32.72 189 ASP A N 1
ATOM 1521 C CA . ASP A 1 189 ? -26.692 41.863 40.943 1.00 32.72 189 ASP A CA 1
ATOM 1522 C C . ASP A 1 189 ? -26.126 41.115 39.715 1.00 32.72 189 ASP A C 1
ATOM 1524 O O . ASP A 1 189 ? -25.565 40.024 39.811 1.00 32.72 189 ASP A O 1
ATOM 1528 N N . THR A 1 190 ? -26.209 41.805 38.578 1.00 38.34 190 THR A N 1
ATOM 1529 C CA . THR A 1 190 ? -25.436 41.684 37.325 1.00 38.34 190 THR A CA 1
ATOM 1530 C C . THR A 1 190 ? -25.471 40.409 36.465 1.00 38.34 190 THR A C 1
ATOM 1532 O O . THR A 1 190 ? -24.747 39.437 36.646 1.00 38.34 190 THR A O 1
ATOM 1535 N N . THR A 1 191 ? -26.279 40.514 35.408 1.00 39.75 191 THR A N 1
ATOM 1536 C CA . THR A 1 191 ? -25.906 40.400 33.981 1.00 39.75 191 THR A CA 1
ATOM 1537 C C . THR A 1 191 ? -24.519 39.857 33.606 1.00 39.75 191 THR A C 1
ATOM 1539 O O . THR A 1 191 ? -23.501 40.498 33.858 1.00 39.75 191 THR A O 1
ATOM 1542 N N . GLY A 1 192 ? -24.518 38.802 32.788 1.00 33.72 192 GLY A N 1
ATOM 1543 C CA . GLY A 1 192 ? -23.388 38.406 31.946 1.00 33.72 192 GLY A CA 1
ATOM 1544 C C . GLY A 1 192 ? -23.740 37.181 31.105 1.00 33.72 192 GLY A C 1
ATOM 1545 O O . GLY A 1 192 ? -23.725 36.067 31.607 1.00 33.72 192 GLY A O 1
ATOM 1546 N N . LEU A 1 193 ? -24.147 37.416 29.858 1.00 47.44 193 LEU A N 1
ATOM 1547 C CA . LEU A 1 193 ? -24.440 36.403 28.842 1.00 47.44 193 LEU A CA 1
ATOM 1548 C C . LEU A 1 193 ? -23.184 35.585 28.518 1.00 47.44 193 LEU A C 1
ATOM 1550 O O . LEU A 1 193 ? -22.212 36.175 28.059 1.00 47.44 193 LEU A O 1
ATOM 1554 N N . ASP A 1 194 ? -23.251 34.259 28.654 1.00 35.47 194 ASP A N 1
ATOM 1555 C CA . ASP A 1 194 ? -22.294 33.343 28.028 1.00 35.47 194 ASP A CA 1
ATOM 1556 C C . ASP A 1 194 ? -23.020 32.434 27.029 1.00 35.47 194 ASP A C 1
ATOM 1558 O O . ASP A 1 194 ? -23.688 31.455 27.374 1.00 35.47 194 ASP A O 1
ATOM 1562 N N . ASP A 1 195 ? -22.857 32.795 25.757 1.00 39.84 195 ASP A N 1
ATOM 1563 C CA . ASP A 1 195 ? -23.018 31.917 24.607 1.00 39.84 195 ASP A CA 1
ATOM 1564 C C . ASP A 1 195 ? -21.979 30.788 24.687 1.00 39.84 195 ASP A C 1
ATOM 1566 O O . ASP A 1 195 ? -20.796 30.981 24.416 1.00 39.84 195 ASP A O 1
ATOM 1570 N N . SER A 1 196 ? -22.411 29.575 25.026 1.00 40.97 196 SER A N 1
ATOM 1571 C CA . SER A 1 196 ? -21.620 28.361 24.780 1.00 40.97 196 SER A CA 1
ATOM 1572 C C . SER A 1 196 ? -22.528 27.150 24.574 1.00 40.97 196 SER A C 1
ATOM 1574 O O . SER A 1 196 ? -22.572 26.198 25.348 1.00 40.97 196 SER A O 1
ATOM 1576 N N . PHE A 1 197 ? -23.270 27.188 23.467 1.00 37.97 197 PHE A N 1
ATOM 1577 C CA . PHE A 1 197 ? -23.919 26.014 22.889 1.00 37.97 197 PHE A CA 1
ATOM 1578 C C . PHE A 1 197 ? -23.186 25.615 21.601 1.00 37.97 197 PHE A C 1
ATOM 1580 O O . PHE A 1 197 ? -23.672 25.816 20.492 1.00 37.97 197 PHE A O 1
ATOM 1587 N N . LEU A 1 198 ? -21.993 25.039 21.752 1.00 38.59 198 LEU A N 1
ATOM 1588 C CA . LEU A 1 198 ? -21.393 24.159 20.750 1.00 38.59 198 LEU A CA 1
ATOM 1589 C C . LEU A 1 198 ? -20.821 22.930 21.469 1.00 38.59 198 LEU A C 1
ATOM 1591 O O . LEU A 1 198 ? -20.177 23.084 22.505 1.00 38.59 198 LEU A O 1
ATOM 1595 N N . PRO A 1 199 ? -21.045 21.709 20.955 1.00 41.00 199 PRO A N 1
ATOM 1596 C CA . PRO A 1 199 ? -20.405 20.522 21.493 1.00 41.00 199 PRO A CA 1
ATOM 1597 C C . PRO A 1 199 ? -18.912 20.579 21.164 1.00 41.00 199 PRO A C 1
ATOM 1599 O O . PRO A 1 199 ? -18.503 20.413 20.015 1.00 41.00 199 PRO A O 1
ATOM 1602 N N . GLU A 1 200 ? -18.102 20.820 22.188 1.00 38.78 200 GLU A N 1
ATOM 1603 C CA . GLU A 1 200 ? -16.657 20.670 22.121 1.00 38.78 200 GLU A CA 1
ATOM 1604 C C . GLU A 1 200 ? -16.333 19.195 21.856 1.00 38.78 200 GLU A C 1
ATOM 1606 O O . GLU A 1 200 ? -16.549 18.306 22.683 1.00 38.78 200 GLU A O 1
ATOM 1611 N N . VAL A 1 201 ? -15.875 18.920 20.636 1.00 45.03 201 VAL A N 1
ATOM 1612 C CA . VAL A 1 201 ? -15.311 17.629 20.260 1.00 45.03 201 VAL A CA 1
ATOM 1613 C C . VAL A 1 201 ? -14.008 17.476 21.039 1.00 45.03 201 VAL A C 1
ATOM 1615 O O . VAL A 1 201 ? -12.984 18.040 20.666 1.00 45.03 201 VAL A O 1
ATOM 1618 N N . TYR A 1 202 ? -14.056 16.714 22.130 1.00 47.28 202 TYR A N 1
ATOM 1619 C CA . TYR A 1 202 ? -12.876 16.319 22.892 1.00 47.28 202 TYR A CA 1
ATOM 1620 C C . TYR A 1 202 ? -11.970 15.451 22.007 1.00 47.28 202 TYR A C 1
ATOM 1622 O O . TYR A 1 202 ? -12.233 14.269 21.770 1.00 47.28 202 TYR A O 1
ATOM 1630 N N . VAL A 1 203 ? -10.907 16.062 21.485 1.00 51.84 203 VAL A N 1
ATOM 1631 C CA . VAL A 1 203 ? -9.772 15.362 20.884 1.00 51.84 203 VAL A CA 1
ATOM 1632 C C . VAL A 1 203 ? -8.703 15.267 21.975 1.00 51.84 203 VAL A C 1
ATOM 1634 O O . VAL A 1 203 ? -8.155 16.304 22.351 1.00 51.84 203 VAL A O 1
ATOM 1637 N N . PRO A 1 204 ? -8.403 14.075 22.523 1.00 44.28 204 PRO A N 1
ATOM 1638 C CA . PRO A 1 204 ? -7.406 13.953 23.579 1.00 44.28 204 PRO A CA 1
ATOM 1639 C C . PRO A 1 204 ? -6.029 14.348 23.037 1.00 44.28 204 PRO A C 1
ATOM 1641 O O . PRO A 1 204 ? -5.578 13.839 22.005 1.00 44.28 204 PRO A O 1
ATOM 1644 N N . SER A 1 205 ? -5.365 15.269 23.733 1.00 47.38 205 SER A N 1
ATOM 1645 C CA . SER A 1 205 ? -3.992 15.663 23.439 1.00 47.38 205 SER A CA 1
ATOM 1646 C C . SER A 1 205 ? -3.038 14.499 23.740 1.00 47.38 205 SER A C 1
ATOM 1648 O O . SER A 1 205 ? -3.257 13.680 24.635 1.00 47.38 205 SER A O 1
ATOM 1650 N N . LEU A 1 206 ? -1.957 14.408 22.960 1.00 48.88 206 LEU A N 1
ATOM 1651 C CA . LEU A 1 206 ? -0.962 13.329 23.016 1.00 48.88 206 LEU A CA 1
ATOM 1652 C C . LEU A 1 206 ? -0.314 13.128 24.403 1.00 48.88 206 LEU A C 1
ATOM 1654 O O . LEU A 1 206 ? 0.242 12.060 24.653 1.00 48.88 206 LEU A O 1
ATOM 1658 N N . GLU A 1 207 ? -0.413 14.099 25.313 1.00 50.72 207 GLU A N 1
ATOM 1659 C CA . GLU A 1 207 ? 0.116 14.000 26.679 1.00 50.72 207 GLU A CA 1
ATOM 1660 C C . GLU A 1 207 ? -0.744 13.140 27.614 1.00 50.72 207 GLU A C 1
ATOM 1662 O O . GLU A 1 207 ? -0.200 12.430 28.461 1.00 50.72 207 GLU A O 1
ATOM 1667 N N . GLU A 1 208 ? -2.068 13.104 27.439 1.00 42.12 208 GLU A N 1
ATOM 1668 C CA . GLU A 1 208 ? -2.962 12.434 28.398 1.00 42.12 208 GLU A CA 1
ATOM 1669 C C . GLU A 1 208 ? -2.922 10.895 28.269 1.00 42.12 208 GLU A C 1
ATOM 1671 O O . GLU A 1 208 ? -3.174 10.158 29.222 1.00 42.12 208 GLU A O 1
ATOM 1676 N N . THR A 1 209 ? -2.474 10.377 27.118 1.00 48.22 209 THR A N 1
ATOM 1677 C CA . THR A 1 209 ? -2.267 8.928 26.909 1.00 48.22 209 THR A CA 1
ATOM 1678 C C . THR A 1 209 ? -0.989 8.376 27.554 1.00 48.22 209 THR A C 1
ATOM 1680 O O . THR A 1 209 ? -0.848 7.157 27.688 1.00 48.22 209 THR A O 1
ATOM 1683 N N . ALA A 1 210 ? -0.071 9.237 28.008 1.00 46.94 210 ALA A N 1
ATOM 1684 C CA . ALA A 1 210 ? 1.140 8.809 28.710 1.00 46.94 210 ALA A CA 1
ATOM 1685 C C . ALA A 1 210 ? 0.905 8.548 30.212 1.00 46.94 210 ALA A C 1
ATOM 1687 O O . ALA A 1 210 ? 1.672 7.805 30.829 1.00 46.94 210 ALA A O 1
ATOM 1688 N N . ALA A 1 211 ? -0.170 9.100 30.788 1.00 42.56 211 ALA A N 1
ATOM 1689 C CA . ALA A 1 211 ? -0.453 9.056 32.224 1.00 42.56 211 ALA A CA 1
ATOM 1690 C C . ALA A 1 211 ? -1.146 7.762 32.711 1.00 42.56 211 ALA A C 1
ATOM 1692 O O . ALA A 1 211 ? -1.281 7.557 33.914 1.00 42.56 211 ALA A O 1
ATOM 1693 N N . LEU A 1 212 ? -1.542 6.851 31.812 1.00 41.62 212 LEU A N 1
ATOM 1694 C CA . LEU A 1 212 ? -2.206 5.578 32.155 1.00 41.62 212 LEU A CA 1
ATOM 1695 C C . LEU A 1 212 ? -1.270 4.354 32.134 1.00 41.62 212 LEU A C 1
ATOM 1697 O O . LEU A 1 212 ? -1.693 3.240 31.822 1.00 41.62 212 LEU A O 1
ATOM 1701 N N . ARG A 1 213 ? 0.009 4.521 32.489 1.00 45.16 213 ARG A N 1
ATOM 1702 C CA . ARG A 1 213 ? 0.878 3.374 32.805 1.00 45.16 213 ARG A CA 1
ATOM 1703 C C . ARG A 1 213 ? 0.808 3.072 34.307 1.00 45.16 213 ARG A C 1
ATOM 1705 O O . ARG A 1 213 ? 1.163 3.944 35.094 1.00 45.16 213 ARG A O 1
ATOM 1712 N N . PRO A 1 214 ? 0.399 1.863 34.735 1.00 41.03 214 PRO A N 1
ATOM 1713 C CA . PRO A 1 214 ? 0.530 1.478 36.131 1.00 41.03 214 PRO A CA 1
ATOM 1714 C C . PRO A 1 214 ? 2.013 1.375 36.510 1.00 41.03 214 PRO A C 1
ATOM 1716 O O . PRO A 1 214 ? 2.792 0.667 35.869 1.00 41.03 214 PRO A O 1
ATOM 1719 N N . CYS A 1 215 ? 2.379 2.101 37.564 1.00 42.50 215 CYS A N 1
ATOM 1720 C CA . CYS A 1 215 ? 3.626 1.948 38.297 1.00 42.50 215 CYS A CA 1
ATOM 1721 C C . CYS A 1 215 ? 3.715 0.536 38.892 1.00 42.50 215 CYS A C 1
ATOM 1723 O O . CYS A 1 215 ? 2.844 0.136 39.662 1.00 42.50 215 CYS A O 1
ATOM 1725 N N . THR A 1 216 ? 4.804 -0.177 38.614 1.00 42.97 216 THR A N 1
ATOM 1726 C CA . THR A 1 216 ? 5.319 -1.215 39.516 1.00 42.97 216 THR A CA 1
ATOM 1727 C C . THR A 1 216 ? 6.807 -0.985 39.723 1.00 42.97 216 THR A C 1
ATOM 1729 O O . THR A 1 216 ? 7.571 -0.843 38.767 1.00 42.97 216 THR A O 1
ATOM 1732 N N . GLU A 1 217 ? 7.156 -0.882 40.998 1.00 40.34 217 GLU A N 1
ATOM 1733 C CA . GLU A 1 217 ? 8.423 -0.458 41.573 1.00 40.34 217 GLU A CA 1
ATOM 1734 C C . GLU A 1 217 ? 9.618 -1.365 41.234 1.00 40.34 217 GLU A C 1
ATOM 1736 O O . GLU A 1 217 ? 9.553 -2.590 41.264 1.00 40.34 217 GLU A O 1
ATOM 1741 N N . THR A 1 218 ? 10.735 -0.704 40.932 1.00 36.91 218 THR A N 1
ATOM 1742 C CA . THR A 1 218 ? 12.021 -0.772 41.646 1.00 36.91 218 THR A CA 1
ATOM 1743 C C . THR A 1 218 ? 12.409 -2.090 42.340 1.00 36.91 218 THR A C 1
ATOM 1745 O O . THR A 1 218 ? 11.948 -2.375 43.440 1.00 36.91 218 THR A O 1
ATOM 1748 N N . GLY A 1 219 ? 13.413 -2.804 41.801 1.00 32.81 219 GLY A N 1
ATOM 1749 C CA . GLY A 1 219 ? 14.227 -3.704 42.632 1.00 32.81 219 GLY A CA 1
ATOM 1750 C C . GLY A 1 219 ? 14.985 -4.852 41.957 1.00 32.81 219 GLY A C 1
ATOM 1751 O O . GLY A 1 219 ? 14.601 -6.001 42.102 1.00 32.81 219 GLY A O 1
ATOM 1752 N N . ALA A 1 220 ? 16.159 -4.533 41.402 1.00 34.34 220 ALA A N 1
ATOM 1753 C CA . ALA A 1 220 ? 17.363 -5.378 41.348 1.00 34.34 220 ALA A CA 1
ATOM 1754 C C . ALA A 1 220 ? 17.580 -6.419 40.216 1.00 34.34 220 ALA A C 1
ATOM 1756 O O . ALA A 1 220 ? 16.808 -7.336 39.973 1.00 34.34 220 ALA A O 1
ATOM 1757 N N . ARG A 1 221 ? 18.817 -6.320 39.693 1.00 31.05 221 ARG A N 1
ATOM 1758 C CA . ARG A 1 221 ? 19.662 -7.315 38.998 1.00 31.05 221 ARG A CA 1
ATOM 1759 C C . ARG A 1 221 ? 19.430 -7.561 37.505 1.00 31.05 221 ARG A C 1
ATOM 1761 O O . ARG A 1 221 ? 18.824 -8.532 37.082 1.00 31.05 221 ARG A O 1
ATOM 1768 N N . PHE A 1 222 ? 20.100 -6.715 36.721 1.00 39.53 222 PHE A N 1
ATOM 1769 C CA . PHE A 1 222 ? 21.194 -7.107 35.815 1.00 39.53 222 PHE A CA 1
ATOM 1770 C C . PHE A 1 222 ? 21.204 -8.590 35.389 1.00 39.53 222 PHE A C 1
ATOM 1772 O O . PHE A 1 222 ? 22.018 -9.378 35.862 1.00 39.53 222 PHE A O 1
ATOM 1779 N N . VAL A 1 223 ? 20.336 -8.951 34.445 1.00 38.19 223 VAL A N 1
ATOM 1780 C CA . VAL A 1 223 ? 2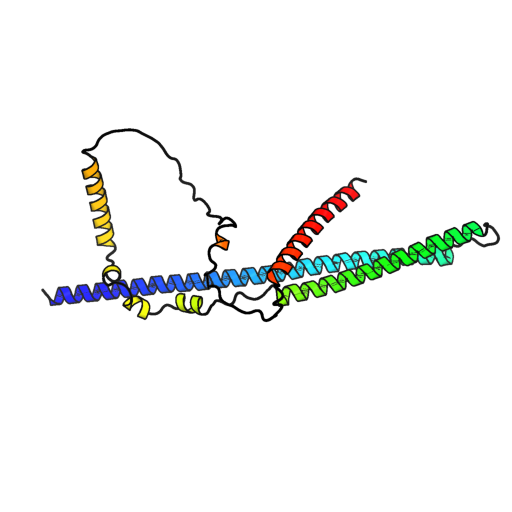0.597 -10.038 33.496 1.00 38.19 223 VAL A CA 1
ATOM 1781 C C . VAL A 1 223 ? 20.144 -9.554 32.127 1.00 38.19 223 VAL A C 1
ATOM 1783 O O . VAL A 1 223 ? 18.998 -9.163 31.918 1.00 38.19 223 VAL A O 1
ATOM 1786 N N . ALA A 1 224 ? 21.098 -9.531 31.206 1.00 46.16 224 ALA A N 1
ATOM 1787 C CA . ALA A 1 224 ? 20.911 -9.176 29.818 1.00 46.16 224 ALA A CA 1
ATOM 1788 C C . ALA A 1 224 ? 19.810 -10.028 29.164 1.00 46.16 224 ALA A C 1
ATOM 1790 O O . ALA A 1 224 ? 19.943 -11.240 29.030 1.00 46.16 224 ALA A O 1
ATOM 1791 N N . SER A 1 225 ? 18.760 -9.370 28.681 1.00 36.34 225 SER A N 1
ATOM 1792 C CA . SER A 1 225 ? 17.929 -9.880 27.596 1.00 36.34 225 SER A CA 1
ATOM 1793 C C . SER A 1 225 ? 17.528 -8.695 26.728 1.00 36.34 225 SER A C 1
ATOM 1795 O O . SER A 1 225 ? 16.755 -7.827 27.134 1.00 36.34 225 SER A O 1
ATOM 1797 N N . ARG A 1 226 ? 18.129 -8.620 25.537 1.00 42.94 226 ARG A N 1
ATOM 1798 C CA . ARG A 1 226 ? 17.732 -7.702 24.466 1.00 42.94 226 ARG A CA 1
ATOM 1799 C C . ARG A 1 226 ? 16.313 -8.069 24.025 1.00 42.94 226 ARG A C 1
ATOM 1801 O O . ARG A 1 226 ? 16.139 -8.821 23.070 1.00 42.94 226 ARG A O 1
ATOM 1808 N N . SER A 1 227 ? 15.300 -7.525 24.694 1.00 40.97 227 SER A N 1
ATOM 1809 C CA . SER A 1 227 ? 13.984 -7.392 24.075 1.00 40.97 227 SER A CA 1
ATOM 1810 C C . SER A 1 227 ? 14.084 -6.256 23.058 1.00 40.97 227 SER A C 1
ATOM 1812 O O . SER A 1 227 ? 14.322 -5.099 23.392 1.00 40.97 227 SER A O 1
ATOM 1814 N N . PHE A 1 228 ? 14.076 -6.640 21.786 1.00 46.38 228 PHE A N 1
ATOM 1815 C CA . PHE A 1 228 ? 14.094 -5.735 20.648 1.00 46.38 228 PHE A CA 1
ATOM 1816 C C . PHE A 1 228 ? 12.745 -5.009 20.641 1.00 46.38 228 PHE A C 1
ATOM 1818 O O . PHE A 1 228 ? 11.709 -5.629 20.409 1.00 46.38 228 PHE A O 1
ATOM 1825 N N . ASP A 1 229 ? 12.747 -3.726 20.991 1.00 43.66 229 ASP A N 1
ATOM 1826 C CA . ASP A 1 229 ? 11.532 -2.935 21.187 1.00 43.66 229 ASP A CA 1
ATOM 1827 C C . ASP A 1 229 ? 10.945 -2.521 19.819 1.00 43.66 229 ASP A C 1
ATOM 1829 O O . ASP A 1 229 ? 11.206 -1.445 19.275 1.00 43.66 229 ASP A O 1
ATOM 1833 N N . TRP A 1 230 ? 10.213 -3.449 19.191 1.00 43.44 230 TRP A N 1
ATOM 1834 C CA . TRP A 1 230 ? 9.696 -3.340 17.817 1.00 43.44 230 TRP A CA 1
ATOM 1835 C C . TRP A 1 230 ? 8.752 -2.148 17.600 1.00 43.44 230 TRP A C 1
ATOM 1837 O O . TRP A 1 230 ? 8.632 -1.664 16.476 1.00 43.44 230 TRP A O 1
ATOM 1847 N N . MET A 1 231 ? 8.108 -1.639 18.652 1.00 44.12 231 MET A N 1
ATOM 1848 C CA . MET A 1 231 ? 7.148 -0.536 18.540 1.00 44.12 231 MET A CA 1
ATOM 1849 C C . MET A 1 231 ? 7.837 0.807 18.253 1.00 44.12 231 MET A C 1
ATOM 1851 O O . MET A 1 231 ? 7.340 1.599 17.452 1.00 44.12 231 MET A O 1
ATOM 1855 N N . PHE A 1 232 ? 9.032 1.026 18.815 1.00 48.19 232 PHE A N 1
ATOM 1856 C CA . PHE A 1 232 ? 9.843 2.210 18.520 1.00 48.19 232 PHE A CA 1
ATOM 1857 C C . PHE A 1 232 ? 10.423 2.175 17.103 1.00 48.19 232 PHE A C 1
ATOM 1859 O O . PHE A 1 232 ? 10.454 3.203 16.426 1.00 48.19 232 PHE A O 1
ATOM 1866 N N . PHE A 1 233 ? 10.834 1.000 16.617 1.00 49.34 233 PHE A N 1
ATOM 1867 C CA . PHE A 1 233 ? 11.393 0.867 15.268 1.00 49.34 233 PHE A CA 1
ATOM 1868 C C . PHE A 1 233 ? 10.327 1.064 14.177 1.00 49.34 233 PHE A C 1
ATOM 1870 O O . PHE A 1 233 ? 10.600 1.698 13.160 1.00 49.34 233 PHE A O 1
ATOM 1877 N N . VAL A 1 234 ? 9.097 0.590 14.408 1.00 55.94 234 VAL A N 1
ATOM 1878 C CA . VAL A 1 234 ? 7.969 0.732 13.469 1.00 55.94 234 VAL A CA 1
ATOM 1879 C C . VAL A 1 234 ? 7.500 2.183 13.363 1.00 55.94 234 VAL A C 1
ATOM 1881 O O . VAL A 1 234 ? 7.336 2.674 12.246 1.00 55.94 234 VAL A O 1
ATOM 1884 N N . SER A 1 235 ? 7.369 2.905 14.483 1.00 61.53 235 SER A N 1
ATOM 1885 C CA . SER A 1 235 ? 7.042 4.341 14.444 1.00 61.53 235 SER A CA 1
ATOM 1886 C C . SER A 1 235 ? 8.107 5.149 13.705 1.00 61.53 235 SER A C 1
ATOM 1888 O O . SER A 1 235 ? 7.773 6.005 12.887 1.00 61.53 235 SER A O 1
ATOM 1890 N N . ARG A 1 236 ? 9.391 4.834 13.922 1.00 62.41 236 ARG A N 1
ATOM 1891 C CA . ARG A 1 236 ? 10.494 5.524 13.242 1.00 62.41 236 ARG A CA 1
ATOM 1892 C C . ARG A 1 236 ? 10.525 5.231 11.743 1.00 62.41 236 ARG A C 1
ATOM 1894 O O . ARG A 1 236 ? 10.781 6.142 10.966 1.00 62.41 236 ARG A O 1
ATOM 1901 N N . HIS A 1 237 ? 10.219 4.000 11.326 1.00 64.38 237 HIS A N 1
ATOM 1902 C CA . HIS A 1 237 ? 10.155 3.635 9.907 1.00 64.38 237 HIS A CA 1
ATOM 1903 C C . HIS A 1 237 ? 8.979 4.296 9.183 1.00 64.38 237 HIS A C 1
ATOM 1905 O O . HIS A 1 237 ? 9.134 4.724 8.044 1.00 64.38 237 HIS A O 1
ATOM 1911 N N . ILE A 1 238 ? 7.821 4.404 9.840 1.00 73.69 238 ILE A N 1
ATOM 1912 C CA . ILE A 1 238 ? 6.641 5.078 9.280 1.00 73.69 238 ILE A CA 1
ATOM 1913 C C . ILE A 1 238 ? 6.884 6.589 9.165 1.00 73.69 238 ILE A C 1
ATOM 1915 O O . ILE A 1 238 ? 6.518 7.186 8.154 1.00 73.69 238 ILE A O 1
ATOM 1919 N N . GLN A 1 239 ? 7.535 7.204 10.157 1.00 76.19 239 GLN A N 1
ATOM 1920 C CA . GLN A 1 239 ? 7.934 8.615 10.095 1.00 76.19 239 GLN A CA 1
ATOM 1921 C C . GLN A 1 239 ? 8.968 8.864 8.989 1.00 76.19 239 GLN A C 1
ATOM 1923 O O . GLN A 1 239 ? 8.754 9.740 8.155 1.00 76.19 239 GLN A O 1
ATOM 1928 N N . LEU A 1 240 ? 10.011 8.031 8.900 1.00 75.69 240 LEU A N 1
ATOM 1929 C CA . LEU A 1 240 ? 11.009 8.100 7.825 1.00 75.69 240 LEU A CA 1
ATOM 1930 C C . LEU A 1 240 ? 10.387 7.927 6.438 1.00 75.69 240 LEU A C 1
ATOM 1932 O O . LEU A 1 240 ? 10.768 8.628 5.507 1.00 75.69 240 LEU A O 1
ATOM 1936 N N . TYR A 1 241 ? 9.418 7.019 6.290 1.00 75.44 241 TYR A N 1
ATOM 1937 C CA . TYR A 1 241 ? 8.729 6.816 5.017 1.00 75.44 241 TYR A CA 1
ATOM 1938 C C . TYR A 1 241 ? 7.895 8.041 4.622 1.00 75.44 241 TYR A C 1
ATOM 1940 O O . TYR A 1 241 ? 7.929 8.450 3.465 1.00 75.44 241 TYR A O 1
ATOM 1948 N N . ARG A 1 242 ? 7.206 8.681 5.578 1.00 78.31 242 ARG A N 1
ATOM 1949 C CA . ARG A 1 242 ? 6.456 9.925 5.327 1.00 78.31 242 ARG A CA 1
ATOM 1950 C C . ARG A 1 242 ? 7.369 11.092 4.955 1.00 78.31 242 ARG A C 1
ATOM 1952 O O . ARG A 1 242 ? 7.035 11.835 4.037 1.00 78.31 242 ARG A O 1
ATOM 1959 N N . GLU A 1 243 ? 8.522 11.230 5.608 1.00 84.12 243 GLU A N 1
ATOM 1960 C CA . GLU A 1 243 ? 9.515 12.255 5.254 1.00 84.12 243 GLU A CA 1
ATOM 1961 C C . GLU A 1 243 ? 10.118 12.018 3.863 1.00 84.12 243 GLU A C 1
ATOM 1963 O O . GLU A 1 243 ? 10.230 12.950 3.066 1.00 84.12 243 GLU A O 1
ATOM 1968 N N . LEU A 1 244 ? 10.443 10.766 3.524 1.00 80.88 244 LEU A N 1
ATOM 1969 C CA . LEU A 1 244 ? 10.906 10.392 2.184 1.00 80.88 244 LEU A CA 1
ATOM 1970 C C . LEU A 1 244 ? 9.846 10.667 1.116 1.00 80.88 244 LEU A C 1
ATOM 1972 O O . LEU A 1 244 ? 10.178 11.196 0.059 1.00 80.88 244 LEU A O 1
ATOM 1976 N N . GLN A 1 245 ? 8.581 10.355 1.393 1.00 81.56 245 GLN A N 1
ATOM 1977 C CA . GLN A 1 245 ? 7.477 10.580 0.463 1.00 81.56 245 GLN A CA 1
ATOM 1978 C C . GLN A 1 245 ? 7.214 12.080 0.242 1.00 81.56 245 GLN A C 1
ATOM 1980 O O . GLN A 1 245 ? 6.998 12.496 -0.898 1.00 81.56 245 GLN A O 1
ATOM 1985 N N . ALA A 1 246 ? 7.301 12.898 1.297 1.00 75.62 246 ALA A N 1
ATOM 1986 C CA . ALA A 1 246 ? 7.199 14.355 1.202 1.00 75.62 246 ALA A CA 1
ATOM 1987 C C . ALA A 1 246 ? 8.360 14.959 0.394 1.00 75.62 246 ALA A C 1
ATOM 1989 O O . ALA A 1 246 ? 8.136 15.773 -0.503 1.00 75.62 246 ALA A O 1
ATOM 1990 N N . ASN A 1 247 ? 9.591 14.505 0.643 1.00 83.19 247 ASN A N 1
ATOM 1991 C CA . ASN A 1 247 ? 10.751 14.954 -0.123 1.00 83.19 247 ASN A CA 1
ATOM 1992 C C . ASN A 1 247 ? 10.662 14.518 -1.590 1.00 83.19 247 ASN A C 1
ATOM 1994 O O . ASN A 1 247 ? 10.954 15.312 -2.479 1.00 83.19 247 ASN A O 1
ATOM 1998 N N . TRP A 1 248 ? 10.210 13.295 -1.875 1.00 80.94 248 TRP A N 1
ATOM 1999 C CA . TRP A 1 248 ? 10.087 12.795 -3.248 1.00 80.94 248 TRP A CA 1
ATOM 2000 C C . TRP A 1 248 ? 9.084 13.608 -4.084 1.00 80.94 248 TRP A C 1
ATOM 2002 O O . TRP A 1 248 ? 9.355 13.913 -5.242 1.00 80.94 248 TRP A O 1
ATOM 2012 N N . GLN A 1 249 ? 7.970 14.040 -3.485 1.00 73.25 249 GLN A N 1
ATOM 2013 C CA . GLN A 1 249 ? 6.997 14.935 -4.131 1.00 73.25 249 GLN A CA 1
ATOM 2014 C C . GLN A 1 249 ? 7.618 16.290 -4.515 1.00 73.25 249 GLN A C 1
ATOM 2016 O O . GLN A 1 249 ? 7.340 16.808 -5.597 1.00 73.25 249 GLN A O 1
ATOM 2021 N N . ALA A 1 250 ? 8.505 16.836 -3.675 1.00 72.19 250 ALA A N 1
ATOM 2022 C CA . ALA A 1 250 ? 9.212 18.081 -3.972 1.00 72.19 250 ALA A CA 1
ATOM 2023 C C . ALA A 1 250 ? 10.171 17.935 -5.169 1.00 72.19 250 ALA A C 1
ATOM 2025 O O . ALA A 1 250 ? 10.227 18.817 -6.026 1.00 72.19 250 ALA A O 1
ATOM 2026 N N . TRP A 1 251 ? 10.871 16.800 -5.281 1.00 72.12 251 TRP A N 1
ATOM 2027 C CA . TRP A 1 251 ? 11.751 16.518 -6.423 1.00 72.12 251 TRP A CA 1
ATOM 2028 C C . TRP A 1 251 ? 10.983 16.318 -7.736 1.00 72.12 251 TRP A C 1
ATOM 2030 O O . TRP A 1 251 ? 11.446 16.767 -8.782 1.00 72.12 251 TRP A O 1
ATOM 2040 N N . VAL A 1 252 ? 9.795 15.705 -7.694 1.00 75.25 252 VAL A N 1
ATOM 2041 C CA . VAL A 1 252 ? 8.933 15.549 -8.882 1.00 75.25 252 VAL A CA 1
ATOM 2042 C C . VAL A 1 252 ? 8.410 16.898 -9.379 1.00 75.25 252 VAL A C 1
ATOM 2044 O O . VAL A 1 252 ? 8.410 17.137 -10.584 1.00 75.25 252 VAL A O 1
ATOM 2047 N N . LEU A 1 253 ? 8.017 17.800 -8.474 1.00 69.44 253 LEU A N 1
ATOM 2048 C CA . LEU A 1 253 ? 7.632 19.168 -8.843 1.00 69.44 253 LEU A CA 1
ATOM 2049 C C . LEU A 1 253 ? 8.806 19.948 -9.442 1.00 69.44 253 LEU A C 1
ATOM 2051 O O . LEU A 1 253 ? 8.625 20.661 -10.425 1.00 69.44 253 LEU A O 1
ATOM 2055 N N . PHE A 1 254 ? 10.012 19.780 -8.897 1.00 74.56 254 PHE A N 1
ATOM 2056 C CA . PHE A 1 254 ? 11.210 20.427 -9.430 1.00 74.56 254 PHE A CA 1
ATOM 2057 C C . PHE A 1 254 ? 11.562 19.933 -10.844 1.00 74.56 254 PHE A C 1
ATOM 2059 O O . PHE A 1 254 ? 11.939 20.733 -11.696 1.00 74.56 254 PHE A O 1
ATOM 2066 N N . ALA A 1 255 ? 11.375 18.639 -11.119 1.00 65.69 255 ALA A N 1
ATOM 2067 C CA . ALA A 1 255 ? 11.609 18.038 -12.434 1.00 65.69 255 ALA A CA 1
ATOM 2068 C C . ALA A 1 255 ? 10.532 18.366 -13.489 1.00 65.69 255 ALA A C 1
ATOM 2070 O O . ALA A 1 255 ? 10.743 18.093 -14.661 1.00 65.69 255 ALA A O 1
ATOM 2071 N N . LEU A 1 256 ? 9.380 18.915 -13.087 1.00 66.50 256 LEU A N 1
ATOM 2072 C CA . LEU A 1 256 ? 8.308 19.356 -13.994 1.00 66.50 256 LEU A CA 1
ATOM 2073 C C . LEU A 1 256 ? 8.434 20.831 -14.409 1.00 66.50 256 LEU A C 1
ATOM 2075 O O . LEU A 1 256 ? 7.750 21.264 -15.333 1.00 66.50 256 LEU A O 1
ATOM 2079 N N . VAL A 1 257 ? 9.261 21.607 -13.703 1.00 67.88 257 VAL A N 1
ATOM 2080 C CA . VAL A 1 257 ? 9.467 23.048 -13.936 1.00 67.88 257 VAL A CA 1
ATOM 2081 C C . VAL A 1 257 ? 10.686 23.325 -14.832 1.00 67.88 257 VAL A C 1
ATOM 2083 O O . VAL A 1 257 ? 10.801 24.424 -15.372 1.00 67.88 257 VAL A O 1
ATOM 2086 N N . TYR A 1 258 ? 11.561 22.336 -15.020 1.00 49.91 258 TYR A N 1
ATOM 2087 C CA . TYR A 1 258 ? 12.710 22.368 -15.932 1.00 49.91 258 TYR A CA 1
ATOM 2088 C C . TYR A 1 258 ? 12.483 21.445 -17.126 1.00 49.91 258 TYR A C 1
ATOM 2090 O O . TYR A 1 258 ? 12.926 21.822 -18.234 1.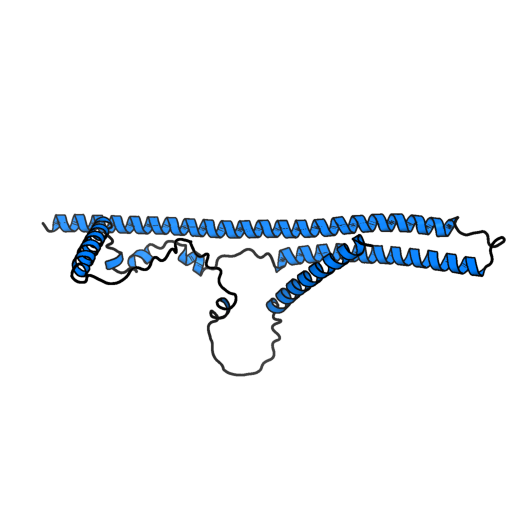00 49.91 258 TYR A O 1
#

Solvent-accessible surface area (backbone atoms only — not comparable to full-atom values): 15455 Å² total; per-residue (Å²): 115,68,70,60,53,54,54,54,51,54,51,51,47,52,51,39,53,52,51,51,52,51,54,39,49,53,51,29,50,53,51,51,52,54,52,49,53,50,51,53,53,54,51,54,53,55,50,53,51,49,51,57,40,51,53,53,36,55,54,36,51,56,52,37,54,54,41,52,56,52,39,50,54,49,51,47,46,62,71,70,60,61,76,60,79,90,81,50,64,69,71,60,53,52,52,53,51,50,52,48,51,50,50,46,52,52,36,53,50,51,42,52,52,34,53,52,50,37,55,48,45,56,54,49,41,54,46,43,57,68,71,69,60,64,79,88,73,78,50,70,68,58,50,57,72,43,48,76,54,75,66,61,64,73,71,48,55,73,73,69,57,62,69,54,72,68,61,52,55,51,49,51,52,50,51,52,55,50,52,52,61,67,46,72,83,60,82,83,86,82,91,78,91,78,94,76,92,68,88,78,79,86,73,83,58,84,67,68,74,66,73,76,63,85,87,78,82,89,84,87,78,98,68,95,70,89,76,77,66,60,70,62,54,50,54,50,50,53,51,51,51,51,53,50,52,55,51,50,55,52,53,53,54,56,65,72,78,108

Nearest PDB structures (foldseek):
  4mu6-assembly1_A  TM=2.621E-01  e=1.698E-01  Legionella pneumophila subsp. pneumophila str. Philadelphia 1
  3na7-assembly1_A  TM=3.486E-01  e=6.132E-01  Helicobacter pylori NCTC 1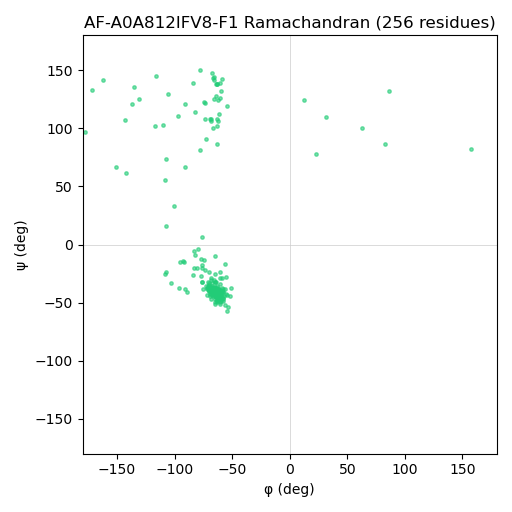1638
  5f4y-assembly1_A  TM=3.761E-01  e=1.584E+00  Homo sapiens
  5f5p-assembly1_A  TM=3.907E-01  e=1.771E+00  Homo sapiens
  7aal-assembly1_B  TM=3.531E-01  e=4.327E+00  Homo sapiens

Mean predicted aligned error: 17.13 Å